Protein AF-0000000078384733 (afdb_homodimer)

Solvent-accessible surface area (backbone atoms only — not comparable to full-atom values): 16011 Å² total; per-residue (Å²): 137,80,77,71,68,70,82,69,77,68,84,59,41,9,28,46,20,33,69,46,33,23,59,69,73,82,62,66,82,80,58,76,70,69,67,45,76,41,63,42,18,41,43,63,55,76,17,80,51,74,42,62,30,50,25,84,86,57,50,36,38,37,31,50,62,50,51,59,33,29,39,37,32,30,62,89,43,49,85,46,54,48,64,29,32,68,37,77,69,58,73,92,53,66,80,32,26,64,66,41,60,40,56,49,40,88,49,30,32,42,37,32,33,28,41,96,84,35,39,33,29,29,31,36,29,36,60,36,74,90,79,32,28,29,35,50,75,48,70,79,28,70,47,88,40,58,49,113,138,80,82,78,70,73,81,71,76,72,73,55,47,7,28,45,29,32,68,55,30,19,63,68,71,82,60,67,82,79,59,74,70,73,65,46,74,46,64,40,13,40,38,62,55,74,18,80,51,72,43,61,29,51,24,84,86,56,49,36,37,38,31,50,64,50,53,58,31,28,39,36,33,30,61,88,43,49,87,47,55,49,63,30,32,69,38,77,69,58,74,95,52,66,81,32,26,63,66,41,61,42,56,47,41,88,49,30,31,40,37,31,32,26,42,94,85,34,39,33,30,30,31,36,28,36,58,37,74,91,80,32,29,29,36,51,76,47,69,77,29,70,47,88,38,58,50,114

Sequence (296 aa):
MPFAKGFASSRSFADLSLLSCTISSAVDPDSDPDSMKDLRSFTGVRTPYKNMTVSPDGGQLIFKKDNRTLYWYNVDDITRCTNITIHGIDVCHSGDTIFDIAFLTECSVVVVLQDSENNLYTFKGVIDIEKKILNVVSPVTSTRIS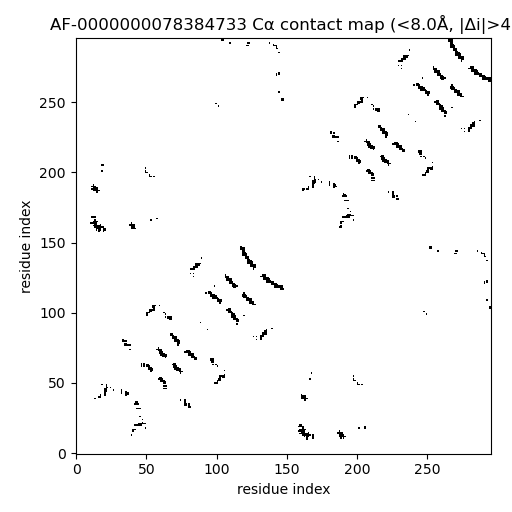SRMPFAKGFASSRSFADLSLLSCTISSAVDPDSDPDSMKDLRSFTGVRTPYKNMTVSPDGGQLIFKKDNRTLYWYNVDDITRCTNITIHGIDVCHSGDTIFDIAFLTECSVVVVLQDSENNLYTFKGVIDIEKKILNVVSPVTSTRISSR

Structure (mmCIF, N/CA/C/O backbone):
data_AF-0000000078384733-model_v1
#
loop_
_entity.id
_entity.type
_entity.pdbx_description
1 polymer 'Coatomer_WDAD domain-containing protein'
#
loop_
_atom_site.group_PDB
_atom_site.id
_atom_site.type_symbol
_atom_site.label_atom_id
_atom_site.label_alt_id
_atom_site.label_comp_id
_atom_site.label_asym_id
_atom_site.label_entity_id
_atom_site.label_seq_id
_atom_site.pdbx_PDB_ins_code
_atom_site.Cartn_x
_atom_site.Cartn_y
_atom_site.Cartn_z
_atom_site.occupancy
_atom_site.B_iso_or_equiv
_atom_site.auth_seq_id
_atom_site.auth_comp_id
_atom_site.auth_asym_id
_atom_site.auth_atom_id
_atom_site.pdbx_PDB_model_num
ATOM 1 N N . MET A 1 1 ? -27.188 16.422 -37.719 1 22.64 1 MET A N 1
ATOM 2 C CA . MET A 1 1 ? -27.078 16.453 -36.25 1 22.64 1 MET A CA 1
ATOM 3 C C . MET A 1 1 ? -25.781 15.797 -35.781 1 22.64 1 MET A C 1
ATOM 5 O O . MET A 1 1 ? -25.469 14.672 -36.188 1 22.64 1 MET A O 1
ATOM 9 N N . PRO A 1 2 ? -24.719 16.594 -35.219 1 21.53 2 PRO A N 1
ATOM 10 C CA . PRO A 1 2 ? -23.25 16.5 -35.219 1 21.53 2 PRO A CA 1
ATOM 11 C C . PRO A 1 2 ? -22.719 15.539 -34.156 1 21.53 2 PRO A C 1
ATOM 13 O O . PRO A 1 2 ? -21.531 15.578 -33.812 1 21.53 2 PRO A O 1
ATOM 16 N N . PHE A 1 3 ? -23.406 14.633 -33.781 1 23.88 3 PHE A N 1
ATOM 17 C CA . PHE A 1 3 ? -23.125 13.891 -32.562 1 23.88 3 PHE A CA 1
ATOM 18 C C . PHE A 1 3 ? -21.703 13.344 -32.594 1 23.88 3 PHE A C 1
ATOM 20 O O . PHE A 1 3 ? -21.344 12.477 -31.781 1 23.88 3 PHE A O 1
ATOM 27 N N . ALA A 1 4 ? -21 13.492 -33.656 1 21.45 4 ALA A N 1
ATOM 28 C CA . ALA A 1 4 ? -19.812 12.68 -33.844 1 21.45 4 ALA A CA 1
ATOM 29 C C . ALA A 1 4 ? -18.75 12.984 -32.812 1 21.45 4 ALA A C 1
ATOM 31 O O . ALA A 1 4 ? -17.688 13.531 -33.094 1 21.45 4 ALA A O 1
ATOM 32 N N . LYS A 1 5 ? -19.219 13.742 -31.859 1 25.52 5 LYS A N 1
ATOM 33 C CA . LYS A 1 5 ? -18.156 14.383 -31.078 1 25.52 5 LYS A CA 1
ATOM 34 C C . LYS A 1 5 ? -17.078 13.383 -30.703 1 25.52 5 LYS A C 1
ATOM 36 O O . LYS A 1 5 ? -17.375 12.25 -30.312 1 25.52 5 LYS A O 1
ATOM 41 N N . GLY A 1 6 ? -15.906 13.766 -31.062 1 23.59 6 GLY A N 1
ATOM 42 C CA . GLY A 1 6 ? -14.602 13.141 -31.234 1 23.59 6 GLY A CA 1
ATOM 43 C C . GLY A 1 6 ? -14.164 12.328 -30.031 1 23.59 6 GLY A C 1
ATOM 44 O O . GLY A 1 6 ? -14.68 12.516 -28.922 1 23.59 6 GLY A O 1
ATOM 45 N N . PHE A 1 7 ? -13.656 11.148 -30.328 1 24.08 7 PHE A N 1
ATOM 46 C CA . PHE A 1 7 ? -12.969 10.102 -29.578 1 24.08 7 PHE A CA 1
ATOM 47 C C . PHE A 1 7 ? -12.023 10.711 -28.547 1 24.08 7 PHE A C 1
ATOM 49 O O . PHE A 1 7 ? -11.117 11.469 -28.906 1 24.08 7 PHE A O 1
ATOM 56 N N . ALA A 1 8 ? -12.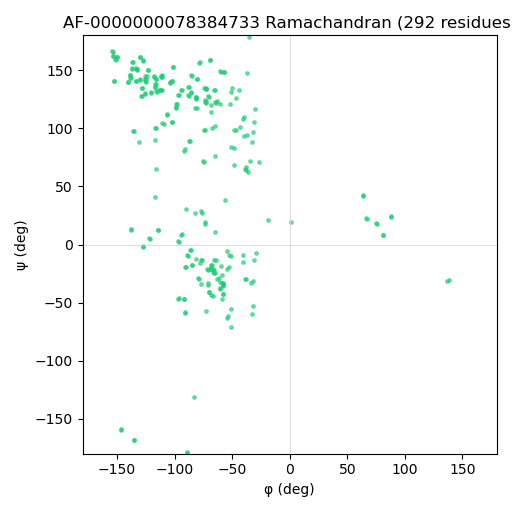5 11.344 -27.594 1 26.05 8 ALA A N 1
ATOM 57 C CA . ALA A 1 8 ? -11.82 12.023 -26.5 1 26.05 8 ALA A CA 1
ATOM 58 C C . ALA A 1 8 ? -10.508 11.328 -26.156 1 26.05 8 ALA A C 1
ATOM 60 O O . ALA A 1 8 ? -10.43 10.102 -26.156 1 26.05 8 ALA A O 1
ATOM 61 N N . SER A 1 9 ? -9.406 11.922 -26.531 1 25.19 9 SER A N 1
ATOM 62 C CA . SER A 1 9 ? -7.965 11.711 -26.422 1 25.19 9 SER A CA 1
ATOM 63 C C . SER A 1 9 ? -7.598 11.055 -25.094 1 25.19 9 SER A C 1
ATOM 65 O O . SER A 1 9 ? -7.902 11.586 -24.031 1 25.19 9 SER A O 1
ATOM 67 N N . SER A 1 10 ? -7.922 9.922 -25.047 1 25.94 10 SER A N 1
ATOM 68 C CA . SER A 1 10 ? -7.715 8.961 -23.969 1 25.94 10 SER A CA 1
ATOM 69 C C . SER A 1 10 ? -6.355 9.156 -23.312 1 25.94 10 SER A C 1
ATOM 71 O O . SER A 1 10 ? -5.316 9.047 -23.969 1 25.94 10 SER A O 1
ATOM 73 N N . ARG A 1 11 ? -6.078 10.266 -22.672 1 25.98 11 ARG A N 1
ATOM 74 C CA . ARG A 1 11 ? -4.914 10.664 -21.891 1 25.98 11 ARG A CA 1
ATOM 75 C C . ARG A 1 11 ? -4.211 9.445 -21.297 1 25.98 11 ARG A C 1
ATOM 77 O O . ARG A 1 11 ? -4.77 8.758 -20.438 1 25.98 11 ARG A O 1
ATOM 84 N N . SER A 1 12 ? -3.535 8.641 -22.156 1 25.72 12 SER A N 1
ATOM 85 C CA . SER A 1 12 ? -2.779 7.398 -22.297 1 25.72 12 SER A CA 1
ATOM 86 C C . SER A 1 12 ? -1.946 7.125 -21.047 1 25.72 12 SER A C 1
ATOM 88 O O . SER A 1 12 ? -1.708 8.023 -20.25 1 25.72 12 SER A O 1
ATOM 90 N N . PHE A 1 13 ? -1.179 5.852 -21.109 1 30.36 13 PHE A N 1
ATOM 91 C CA . PHE A 1 13 ? -0.432 4.883 -20.312 1 30.36 13 PHE A CA 1
ATOM 92 C C . PHE A 1 13 ? 0.829 5.512 -19.734 1 30.36 13 PHE A C 1
ATOM 94 O O . PHE A 1 13 ? 1.754 5.855 -20.469 1 30.36 13 PHE A O 1
ATOM 101 N N . ALA A 1 14 ? 0.879 6.262 -18.812 1 27.45 14 ALA A N 1
ATOM 102 C CA . ALA A 1 14 ? 1.999 6.996 -18.234 1 27.45 14 ALA A CA 1
ATOM 103 C C . ALA A 1 14 ? 3.178 6.066 -17.953 1 27.45 14 ALA A C 1
ATOM 105 O O . ALA A 1 14 ? 2.99 4.879 -17.672 1 27.45 14 ALA A O 1
ATOM 106 N N . ASP A 1 15 ? 4.469 6.234 -18.281 1 29.23 15 ASP A N 1
ATOM 107 C CA . ASP A 1 15 ? 5.82 5.703 -18.156 1 29.23 15 ASP A CA 1
ATOM 108 C C . ASP A 1 15 ? 6.113 5.258 -16.719 1 29.23 15 ASP A C 1
ATOM 110 O O . ASP A 1 15 ? 5.801 5.977 -15.773 1 29.23 15 ASP A O 1
ATOM 114 N N . LEU A 1 16 ? 6.07 3.939 -16.344 1 31.83 16 LEU A N 1
ATOM 115 C CA . LEU A 1 16 ? 6.637 3.305 -15.164 1 31.83 16 LEU A CA 1
ATOM 116 C C . LEU A 1 16 ? 7.883 4.051 -14.695 1 31.83 16 LEU A C 1
ATOM 118 O O . LEU A 1 16 ? 8.547 3.619 -13.75 1 31.83 16 LEU A O 1
ATOM 122 N N . SER A 1 17 ? 8.312 4.977 -15.445 1 33.34 17 SER A N 1
ATOM 123 C CA . SER A 1 17 ? 9.461 5.746 -14.977 1 33.34 17 SER A CA 1
ATOM 124 C C . SER A 1 17 ? 9.195 6.336 -13.594 1 33.34 17 SER A C 1
ATOM 126 O O . SER A 1 17 ? 10.078 6.969 -13.008 1 33.34 17 SER A O 1
ATOM 128 N N . LEU A 1 18 ? 7.984 6.406 -13.336 1 34.75 18 LEU A N 1
ATOM 129 C CA . LEU A 1 18 ? 7.703 7.016 -12.039 1 34.75 18 LEU A CA 1
ATOM 130 C C . LEU A 1 18 ? 8.172 6.113 -10.906 1 34.75 18 LEU A C 1
ATOM 132 O O . LEU A 1 18 ? 8.625 6.598 -9.867 1 34.75 18 LEU A O 1
ATOM 136 N N . LEU A 1 19 ? 7.867 4.762 -11.086 1 37.31 19 LEU A N 1
ATOM 137 C CA . LEU A 1 19 ? 8.406 3.918 -10.023 1 37.31 19 LEU A CA 1
ATOM 138 C C . LEU A 1 19 ? 9.922 4.062 -9.93 1 37.31 19 LEU A C 1
ATOM 140 O O . LEU A 1 19 ? 10.5 3.893 -8.852 1 37.31 19 LEU A O 1
ATOM 144 N N . SER A 1 20 ? 10.562 4.254 -11.07 1 33 20 SER A N 1
ATOM 145 C CA . SER A 1 20 ? 12.008 4.441 -11.055 1 33 20 SER A CA 1
ATOM 146 C C . SER A 1 20 ? 12.391 5.746 -10.367 1 33 20 SER A C 1
ATOM 148 O O . SER A 1 20 ? 13.578 6.051 -10.211 1 33 20 SER A O 1
ATOM 150 N N . CYS A 1 21 ? 11.469 6.609 -10.367 1 32.31 21 CYS A N 1
ATOM 151 C CA . CYS A 1 21 ? 11.953 7.836 -9.75 1 32.31 21 CYS A CA 1
ATOM 152 C C . CYS A 1 21 ? 12.422 7.578 -8.32 1 32.31 21 CYS A C 1
ATOM 154 O O . CYS A 1 21 ? 13.102 8.422 -7.727 1 32.31 21 CYS A O 1
ATOM 156 N N . THR A 1 22 ? 11.875 6.574 -7.711 1 33.59 22 THR A N 1
ATOM 157 C CA . THR A 1 22 ? 12.383 6.426 -6.352 1 33.59 22 THR A CA 1
ATOM 158 C C . THR A 1 22 ? 13.875 6.109 -6.355 1 33.59 22 THR A C 1
ATOM 160 O O . THR A 1 22 ? 14.547 6.266 -5.34 1 33.59 22 THR A O 1
ATOM 163 N N . ILE A 1 23 ? 14.328 5.453 -7.387 1 30.69 23 ILE A N 1
ATOM 164 C CA . ILE A 1 23 ? 15.641 4.875 -7.129 1 30.69 23 ILE A CA 1
ATOM 165 C C . ILE A 1 23 ? 16.688 5.98 -7.105 1 30.69 23 ILE A C 1
ATOM 167 O O . ILE A 1 23 ? 17.734 5.84 -6.461 1 30.69 23 ILE A O 1
ATOM 171 N N . SER A 1 24 ? 16.828 6.754 -8.164 1 31.2 24 SER A N 1
ATOM 172 C CA . SER A 1 24 ? 18.188 7.305 -8.18 1 31.2 24 SER A CA 1
ATOM 173 C C . SER A 1 24 ? 18.391 8.289 -7.035 1 31.2 24 SER A C 1
ATOM 175 O O . SER A 1 24 ? 17.516 9.102 -6.738 1 31.2 24 SER A O 1
ATOM 177 N N . SER A 1 25 ? 19.312 8.047 -6.145 1 31.33 25 SER A N 1
ATOM 178 C CA . SER A 1 25 ? 19.953 8.703 -5.004 1 31.33 25 SER A CA 1
ATOM 179 C C . SER A 1 25 ? 20.047 10.211 -5.219 1 31.33 25 SER A C 1
ATOM 181 O O . SER A 1 25 ? 20.062 10.984 -4.258 1 31.33 25 SER A O 1
ATOM 183 N N . ALA A 1 26 ? 20.75 10.578 -6.289 1 30.92 26 ALA A N 1
ATOM 184 C CA . ALA A 1 26 ? 21.5 11.82 -6.156 1 30.92 26 ALA A CA 1
ATOM 185 C C . ALA A 1 26 ? 20.578 13.031 -6.199 1 30.92 26 ALA A C 1
ATOM 187 O O . ALA A 1 26 ? 20.641 13.836 -7.137 1 30.92 26 ALA A O 1
ATOM 188 N N . VAL A 1 27 ? 19.297 12.891 -5.988 1 34.97 27 VAL A N 1
ATOM 189 C CA . VAL A 1 27 ? 18.703 14.219 -6.012 1 34.97 27 VAL A CA 1
ATOM 190 C C . VAL A 1 27 ? 19.266 15.062 -4.871 1 34.97 27 VAL A C 1
ATOM 192 O O . VAL A 1 27 ? 19.5 14.555 -3.773 1 34.97 27 VAL A O 1
ATOM 195 N N . ASP A 1 28 ? 19.812 16.125 -5.121 1 31.88 28 ASP A N 1
ATOM 196 C CA . ASP A 1 28 ? 20.312 17.109 -4.168 1 31.88 28 ASP A CA 1
ATOM 197 C C . ASP A 1 28 ? 19.297 17.391 -3.07 1 31.88 28 ASP A C 1
ATOM 199 O O . ASP A 1 28 ? 18.172 17.812 -3.354 1 31.88 28 ASP A O 1
ATOM 203 N N . PRO A 1 29 ? 19.359 16.828 -1.891 1 34.78 29 PRO A N 1
ATOM 204 C CA . PRO A 1 29 ? 18.516 17.094 -0.714 1 34.78 29 PRO A CA 1
ATOM 205 C C . PRO A 1 29 ? 18.094 18.547 -0.608 1 34.78 29 PRO A C 1
ATOM 207 O O . PRO A 1 29 ? 17.188 18.891 0.164 1 34.78 29 PRO A O 1
ATOM 210 N N . ASP A 1 30 ? 18.828 19.375 -0.991 1 34.88 30 ASP A N 1
ATOM 211 C CA . ASP A 1 30 ? 18.656 20.812 -0.721 1 34.88 30 ASP A CA 1
ATOM 212 C C . ASP A 1 30 ? 17.594 21.406 -1.63 1 34.88 30 ASP A C 1
ATOM 214 O O . ASP A 1 30 ? 17.344 22.609 -1.593 1 34.88 30 ASP A O 1
ATOM 218 N N . SER A 1 31 ? 17.203 20.75 -2.689 1 36.91 31 SER A N 1
ATOM 219 C CA . SER A 1 31 ? 16.219 21.469 -3.49 1 36.91 31 SER A CA 1
ATOM 220 C C . SER A 1 31 ? 14.82 21.344 -2.896 1 36.91 31 SER A C 1
ATOM 222 O O . SER A 1 31 ? 14.469 20.312 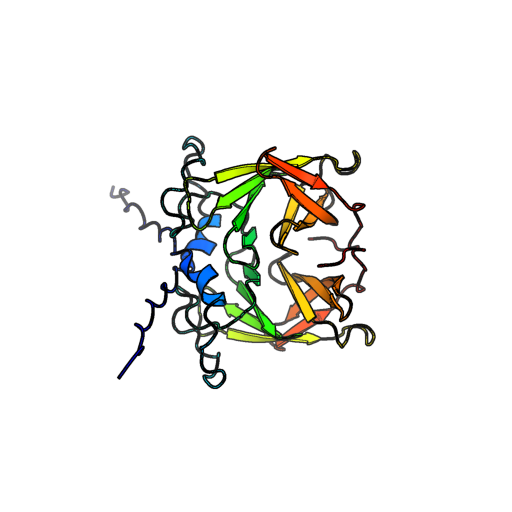-2.336 1 36.91 31 SER A O 1
ATOM 224 N N . ASP A 1 32 ? 14.125 22.406 -2.455 1 34.47 32 ASP A N 1
ATOM 225 C CA . ASP A 1 32 ? 12.781 22.516 -1.892 1 34.47 32 ASP A CA 1
ATOM 226 C C . ASP A 1 32 ? 11.82 21.562 -2.586 1 34.47 32 ASP A C 1
ATOM 228 O O . ASP A 1 32 ? 11.625 21.641 -3.801 1 34.47 32 ASP A O 1
ATOM 232 N N . PRO A 1 33 ? 11.656 20.469 -2.068 1 39.81 33 PRO A N 1
ATO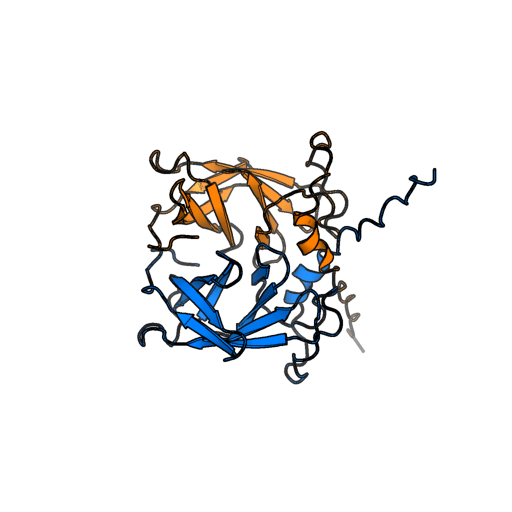M 233 C CA . PRO A 1 33 ? 10.688 19.5 -2.594 1 39.81 33 PRO A CA 1
ATOM 234 C C . PRO A 1 33 ? 9.383 20.156 -3.037 1 39.81 33 PRO A C 1
ATOM 236 O O . PRO A 1 33 ? 8.445 19.453 -3.432 1 39.81 33 PRO A O 1
ATOM 239 N N . ASP A 1 34 ? 9.078 21.406 -2.801 1 36.69 34 ASP A N 1
ATOM 240 C CA . ASP A 1 34 ? 7.797 22.094 -2.939 1 36.69 34 ASP A CA 1
ATOM 241 C C . ASP A 1 34 ? 7.219 21.891 -4.34 1 36.69 34 ASP A C 1
ATOM 243 O O . ASP A 1 34 ? 6 21.859 -4.512 1 36.69 34 ASP A O 1
ATOM 247 N N . SER A 1 35 ? 7.836 22.297 -5.344 1 34.28 35 SER A N 1
ATOM 248 C CA . SER A 1 35 ? 7.105 22.469 -6.598 1 34.28 35 SER A CA 1
ATOM 249 C C . SER A 1 35 ? 7.145 21.203 -7.441 1 34.28 35 SER A C 1
ATOM 251 O O . SER A 1 35 ? 8.227 20.719 -7.797 1 34.28 35 SER A O 1
ATOM 253 N N . MET A 1 36 ? 6.266 20.359 -7.07 1 39.31 36 MET A N 1
ATOM 254 C CA . MET A 1 36 ? 6.113 19.297 -8.062 1 39.31 36 MET A CA 1
ATOM 255 C C . MET A 1 36 ? 5.953 19.875 -9.461 1 39.31 36 MET A C 1
ATOM 257 O O . MET A 1 36 ? 4.953 20.547 -9.75 1 39.31 36 MET A O 1
ATOM 261 N N . LYS A 1 37 ? 6.977 20.156 -10.008 1 39.66 37 LYS A N 1
ATOM 262 C CA . LYS A 1 37 ? 6.797 20.812 -11.305 1 39.66 37 LYS A CA 1
ATOM 263 C C . LYS A 1 37 ? 5.855 20.016 -12.195 1 39.66 37 LYS A C 1
ATOM 265 O O . LYS A 1 37 ? 5.008 20.578 -12.891 1 39.66 37 LYS A O 1
ATOM 270 N N . ASP A 1 38 ? 6.23 18.688 -12.406 1 36 38 ASP A N 1
ATOM 271 C CA . ASP A 1 38 ? 5.371 17.969 -13.336 1 36 38 ASP A CA 1
ATOM 272 C C . ASP A 1 38 ? 4.938 16.625 -12.758 1 36 38 ASP A C 1
ATOM 274 O O . ASP A 1 38 ? 5.773 15.766 -12.469 1 36 38 ASP A O 1
ATOM 278 N N . LEU A 1 39 ? 3.744 16.734 -11.984 1 41.16 39 LEU A N 1
ATOM 279 C CA . LEU A 1 39 ? 3.131 15.531 -11.43 1 41.16 39 LEU A CA 1
ATOM 280 C C . LEU A 1 39 ? 3.221 14.367 -12.414 1 41.16 39 LEU A C 1
ATOM 282 O O . LEU A 1 39 ? 3.186 13.203 -12.016 1 41.16 39 LEU A O 1
ATOM 286 N N . ARG A 1 40 ? 3.229 14.719 -13.68 1 38.34 40 ARG A N 1
ATOM 287 C CA . ARG A 1 40 ? 3.221 13.68 -14.711 1 38.34 40 ARG A CA 1
ATOM 288 C C . ARG A 1 40 ? 4.457 12.797 -14.602 1 38.34 40 ARG A C 1
ATOM 290 O O . ARG A 1 40 ? 4.477 11.68 -15.133 1 38.34 40 ARG A O 1
ATOM 297 N N . SER A 1 41 ? 5.371 13.539 -14.102 1 37.69 41 SER A N 1
ATOM 298 C CA . SER A 1 41 ? 6.641 12.828 -14.016 1 37.69 41 SER A CA 1
ATOM 299 C C . SER A 1 41 ? 7.094 12.68 -12.562 1 37.69 41 SER A C 1
ATOM 301 O O . SER A 1 41 ? 8.094 12.016 -12.281 1 37.69 41 SER A O 1
ATOM 303 N N . PHE A 1 42 ? 6.105 12.383 -11.695 1 40.69 42 PHE A N 1
ATOM 304 C CA . PHE A 1 42 ? 6.621 12.344 -10.336 1 40.69 42 PHE A CA 1
ATOM 305 C C . PHE A 1 42 ? 8.109 12.672 -10.305 1 40.69 42 PHE A C 1
ATOM 307 O O . PHE A 1 42 ? 8.852 12.133 -9.484 1 40.69 42 PHE A O 1
ATOM 314 N N . THR A 1 43 ? 8.461 13.273 -11.375 1 37.72 43 THR A N 1
ATOM 315 C CA . THR A 1 43 ? 9.805 13.844 -11.445 1 37.72 43 THR A CA 1
ATOM 316 C C . THR A 1 43 ? 9.961 14.969 -10.43 1 37.72 43 THR A C 1
ATOM 318 O O . THR A 1 43 ? 9.062 15.797 -10.266 1 37.72 43 THR A O 1
ATOM 321 N N . GLY A 1 44 ? 10.594 14.555 -9.43 1 38.56 44 GLY A N 1
ATOM 322 C CA . GLY A 1 44 ? 10.969 15.547 -8.438 1 38.56 44 GLY A CA 1
ATOM 323 C C . GLY A 1 44 ? 10.734 15.078 -7.012 1 38.56 44 GLY A C 1
ATOM 324 O O . GLY A 1 44 ? 11.172 15.727 -6.059 1 38.56 44 GLY A O 1
ATOM 325 N N . VAL A 1 45 ? 9.672 14.234 -7.012 1 40.53 45 VAL A N 1
ATOM 326 C CA . VAL A 1 45 ? 9.531 13.727 -5.652 1 40.53 45 VAL A CA 1
ATOM 327 C C . VAL A 1 45 ? 10.625 12.695 -5.367 1 40.53 45 VAL A C 1
ATOM 329 O O . VAL A 1 45 ? 10.789 11.734 -6.117 1 40.53 45 VAL A O 1
ATOM 332 N N . ARG A 1 46 ? 11.594 13.133 -4.75 1 38.47 46 ARG A N 1
ATOM 333 C CA . ARG A 1 46 ? 12.664 12.25 -4.297 1 38.47 46 ARG A CA 1
ATOM 334 C C . ARG A 1 46 ? 12.219 11.422 -3.094 1 38.47 46 ARG A C 1
ATOM 336 O O . ARG A 1 46 ? 12.094 11.945 -1.987 1 38.47 46 ARG A O 1
ATOM 343 N N . THR A 1 47 ? 11.344 10.469 -3.271 1 42.84 47 THR A N 1
ATOM 344 C CA . THR A 1 47 ? 11.172 9.594 -2.121 1 42.84 47 THR A CA 1
ATOM 345 C C . THR A 1 47 ? 11.82 8.234 -2.375 1 42.84 47 THR A C 1
ATOM 347 O O . THR A 1 47 ? 11.711 7.688 -3.473 1 42.84 47 THR A O 1
ATOM 350 N N . PRO A 1 48 ? 12.883 8.039 -1.571 1 42.34 48 PRO A N 1
ATOM 351 C CA . PRO A 1 48 ? 13.406 6.672 -1.681 1 42.34 48 PRO A CA 1
ATOM 352 C C . PRO A 1 48 ? 12.328 5.609 -1.481 1 42.34 48 PRO A C 1
ATOM 354 O O . PRO A 1 48 ? 12.578 4.422 -1.697 1 42.34 48 PRO A O 1
ATOM 357 N N . TYR A 1 49 ? 11.195 6.242 -1.057 1 50.72 49 TYR A N 1
ATOM 358 C CA . TYR A 1 49 ? 10.227 5.223 -0.674 1 50.72 49 TYR A CA 1
ATOM 359 C C . TYR A 1 49 ? 9.227 4.977 -1.794 1 50.72 49 TYR A C 1
ATOM 361 O O . TYR A 1 49 ? 8.828 5.91 -2.498 1 50.72 49 TYR A O 1
ATOM 369 N N . LYS A 1 50 ? 9.188 3.865 -2.271 1 52.81 50 LYS A N 1
ATOM 370 C CA . LYS A 1 50 ? 8.367 3.406 -3.393 1 52.81 50 LYS A CA 1
ATOM 371 C C . LYS A 1 50 ? 6.922 3.191 -2.967 1 52.81 50 LYS A C 1
ATOM 373 O O . LYS A 1 50 ? 6.211 2.369 -3.551 1 52.81 50 LYS A O 1
ATOM 378 N N . ASN A 1 51 ? 6.555 4.074 -1.853 1 61.66 51 ASN A N 1
ATOM 379 C CA . ASN A 1 51 ? 5.176 3.889 -1.411 1 61.66 51 ASN A CA 1
ATOM 380 C C . ASN A 1 51 ? 4.309 5.098 -1.756 1 61.66 51 ASN A C 1
ATOM 382 O O . ASN A 1 51 ? 4.562 6.203 -1.279 1 61.66 51 ASN A O 1
ATOM 386 N N . MET A 1 52 ? 3.492 4.992 -2.744 1 70.5 52 MET A N 1
ATOM 387 C CA . MET A 1 52 ? 2.541 6.039 -3.105 1 70.5 52 MET A CA 1
ATOM 388 C C . MET A 1 52 ? 1.12 5.484 -3.16 1 70.5 52 MET A C 1
ATOM 390 O O . MET A 1 52 ? 0.92 4.305 -3.441 1 70.5 52 MET A O 1
ATOM 394 N N . THR A 1 53 ? 0.203 6.359 -2.75 1 77.69 53 THR A N 1
ATOM 395 C CA . THR A 1 53 ? -1.194 5.945 -2.816 1 77.69 53 THR A CA 1
ATOM 396 C C . THR A 1 53 ? -2.072 7.086 -3.326 1 77.69 53 THR A C 1
ATOM 398 O O . THR A 1 53 ? -1.794 8.258 -3.061 1 77.69 53 THR A O 1
ATOM 401 N N . VAL A 1 54 ? -3.049 6.723 -4.094 1 76.25 54 VAL A N 1
ATOM 402 C CA . VAL A 1 54 ? -4.004 7.668 -4.66 1 76.25 54 VAL A CA 1
ATOM 403 C C . VAL A 1 54 ? -5.379 7.457 -4.023 1 76.25 54 VAL A C 1
ATOM 405 O O . VAL A 1 54 ? -5.793 6.32 -3.793 1 76.25 54 VAL A O 1
ATOM 408 N N . SER A 1 55 ? -5.973 8.555 -3.879 1 82.19 55 SER A N 1
ATOM 409 C CA . SER A 1 55 ? -7.309 8.453 -3.305 1 82.19 55 SER A CA 1
ATOM 410 C C . SER A 1 55 ? -8.281 7.797 -4.281 1 82.19 55 SER A C 1
ATOM 412 O O . SER A 1 55 ? -8.047 7.793 -5.492 1 82.19 55 SER A O 1
ATOM 414 N N . PRO A 1 56 ? -9.398 7.258 -3.723 1 77.44 56 PRO A N 1
ATOM 415 C CA . PRO A 1 56 ? -10.344 6.535 -4.574 1 77.44 56 PRO A CA 1
ATOM 416 C C . PRO A 1 56 ? -10.891 7.395 -5.711 1 77.44 56 PRO A C 1
ATOM 418 O O . PRO A 1 56 ? -11.102 6.895 -6.816 1 77.44 56 PRO A O 1
ATOM 421 N N . ASP A 1 57 ? -11.055 8.633 -5.523 1 73.88 57 ASP A N 1
ATOM 422 C CA . ASP A 1 57 ? -11.609 9.516 -6.547 1 73.88 57 ASP A CA 1
ATOM 423 C C . ASP A 1 57 ? -10.508 10.023 -7.48 1 73.88 57 ASP A C 1
ATOM 425 O O . ASP A 1 57 ? -10.789 10.781 -8.414 1 73.88 57 ASP A O 1
ATOM 429 N N . GLY A 1 58 ? -9.258 9.664 -7.141 1 71.69 58 GLY A N 1
ATOM 430 C CA . GLY A 1 58 ? -8.125 10.039 -7.977 1 71.69 58 GLY A CA 1
ATOM 431 C C . GLY A 1 58 ? -7.664 11.469 -7.746 1 71.69 58 GLY A C 1
ATOM 432 O O . GLY A 1 58 ? -6.793 11.969 -8.461 1 71.69 58 GLY A O 1
ATOM 433 N N . GLY A 1 59 ? -8.172 12.117 -6.773 1 73.69 59 GLY A N 1
ATOM 434 C CA . GLY A 1 59 ? -7.93 13.539 -6.602 1 73.69 59 GLY A CA 1
ATOM 435 C C . GLY A 1 59 ? -6.719 13.836 -5.734 1 73.69 59 GLY A C 1
ATOM 436 O O . GLY A 1 59 ? -6.219 14.961 -5.723 1 73.69 59 GLY A O 1
ATOM 437 N N . GLN A 1 60 ? -6.309 12.836 -4.957 1 82.94 60 GLN A N 1
ATOM 438 C CA . GLN A 1 60 ? -5.203 13.031 -4.027 1 82.94 60 GLN A CA 1
ATOM 439 C C . GLN A 1 60 ? -4.102 12 -4.246 1 82.94 60 GLN A C 1
ATOM 441 O O . GLN A 1 60 ? -4.391 10.828 -4.496 1 82.94 60 GLN A O 1
ATOM 446 N N . LEU A 1 61 ? -2.936 12.469 -4.098 1 76.62 61 LEU A N 1
ATOM 447 C CA . LEU A 1 61 ? -1.738 11.641 -4.125 1 76.62 61 LEU A CA 1
ATOM 448 C C . LEU A 1 61 ? -0.905 11.844 -2.863 1 76.62 61 LEU A C 1
ATOM 450 O O . LEU A 1 61 ? -0.656 12.977 -2.457 1 76.62 61 LEU A O 1
ATOM 454 N N . ILE A 1 62 ? -0.546 10.695 -2.246 1 84.25 62 ILE A N 1
ATOM 455 C CA . ILE A 1 62 ? 0.27 10.781 -1.04 1 84.25 62 ILE A CA 1
ATOM 456 C C . ILE A 1 62 ? 1.469 9.844 -1.165 1 84.25 62 ILE A C 1
ATOM 458 O O . ILE A 1 62 ? 1.348 8.734 -1.697 1 84.25 62 ILE A O 1
ATOM 462 N N . PHE A 1 63 ? 2.586 10.312 -0.664 1 76.69 63 PHE A N 1
ATOM 463 C CA . PHE A 1 63 ? 3.732 9.422 -0.534 1 76.69 63 PHE A CA 1
ATOM 464 C C . PHE A 1 63 ? 4.602 9.828 0.65 1 76.69 63 PHE A C 1
ATOM 466 O O . PHE A 1 63 ? 4.465 10.93 1.179 1 76.69 63 PHE A O 1
ATOM 473 N N . LYS A 1 64 ? 5.332 8.875 0.983 1 79.88 64 LYS A N 1
ATOM 474 C CA . LYS A 1 64 ? 6.145 9.047 2.186 1 79.88 64 LYS A CA 1
ATOM 475 C C . LYS A 1 64 ? 7.262 10.062 1.953 1 79.88 64 LYS A C 1
ATOM 477 O O . LYS A 1 64 ? 7.953 10.016 0.936 1 79.88 64 LYS A O 1
ATOM 482 N N . LYS A 1 65 ? 7.43 11.055 2.729 1 78.5 65 LYS A N 1
ATOM 483 C CA . LYS A 1 65 ? 8.539 12.008 2.719 1 78.5 65 LYS A CA 1
ATOM 484 C C . LYS A 1 65 ? 9.672 11.547 3.633 1 78.5 65 LYS A C 1
ATOM 486 O O . LYS A 1 65 ? 10.805 11.383 3.188 1 78.5 65 LYS A O 1
ATOM 491 N N . ASP A 1 66 ? 9.32 11.367 4.91 1 83.94 66 ASP A N 1
ATOM 492 C CA . ASP A 1 66 ? 10.266 10.859 5.902 1 83.94 66 ASP A CA 1
ATOM 493 C C . ASP A 1 66 ? 9.555 9.992 6.941 1 83.94 66 ASP A C 1
ATOM 495 O O . ASP A 1 66 ? 8.492 9.445 6.672 1 83.94 66 ASP A O 1
ATOM 499 N N . ASN A 1 67 ? 10.148 9.805 8.133 1 88.44 67 ASN A N 1
ATOM 500 C CA . ASN A 1 67 ? 9.648 8.828 9.102 1 88.44 67 ASN A CA 1
ATOM 501 C C . ASN A 1 67 ? 8.203 9.117 9.484 1 88.44 67 ASN A C 1
ATOM 503 O O . ASN A 1 67 ? 7.41 8.195 9.672 1 88.44 67 ASN A O 1
ATOM 507 N N . ARG A 1 68 ? 7.77 10.414 9.539 1 93.19 68 ARG A N 1
ATOM 508 C CA . ARG A 1 68 ? 6.445 10.727 10.07 1 93.19 68 ARG A CA 1
ATOM 509 C C . ARG A 1 68 ? 5.754 11.789 9.219 1 93.19 68 ARG A C 1
ATOM 511 O O . ARG A 1 68 ? 4.777 12.398 9.664 1 93.19 68 ARG A O 1
ATOM 518 N N . THR A 1 69 ? 6.34 12.016 8.047 1 90.62 69 THR A N 1
ATOM 519 C CA . THR A 1 69 ? 5.801 13.062 7.188 1 90.62 69 THR A CA 1
ATOM 520 C C . THR A 1 69 ? 5.477 12.508 5.801 1 90.62 69 THR A C 1
ATOM 522 O O . THR A 1 69 ? 6.215 11.68 5.27 1 90.62 69 THR A O 1
ATOM 525 N N . LEU A 1 70 ? 4.383 13 5.348 1 88.44 70 LEU A N 1
ATOM 526 C CA . LEU A 1 70 ? 3.906 12.633 4.02 1 88.44 70 LEU A CA 1
ATOM 527 C C . LEU A 1 70 ? 3.84 13.852 3.105 1 88.44 70 LEU A C 1
ATOM 529 O O . LEU A 1 70 ? 3.531 14.961 3.561 1 88.44 70 LEU A O 1
ATOM 533 N N . TYR A 1 71 ? 4.145 13.547 1.873 1 82.75 71 TYR A N 1
ATOM 534 C CA . TYR A 1 71 ? 3.797 14.523 0.848 1 82.75 71 TYR A CA 1
ATOM 535 C C . TYR A 1 71 ? 2.361 14.328 0.375 1 82.75 71 TYR A C 1
ATOM 537 O O . TYR A 1 71 ? 1.938 13.203 0.098 1 82.75 71 TYR A O 1
ATOM 545 N N . TRP A 1 72 ? 1.699 15.383 0.354 1 85.19 72 TRP A N 1
ATOM 546 C CA . TRP A 1 72 ? 0.345 15.391 -0.189 1 85.19 72 TRP A CA 1
ATOM 547 C C . TRP A 1 72 ? 0.253 16.297 -1.407 1 85.19 72 TRP A C 1
ATOM 549 O O . TRP A 1 72 ? 0.777 17.422 -1.395 1 85.19 72 TRP A O 1
ATOM 559 N N . TYR A 1 73 ? -0.419 15.797 -2.434 1 78.06 73 TYR A N 1
ATOM 560 C CA . TYR A 1 73 ? -0.635 16.562 -3.65 1 78.06 73 TYR A CA 1
ATOM 561 C C . TYR A 1 73 ? -2.084 16.469 -4.113 1 78.06 73 TYR A C 1
ATOM 563 O O . TYR A 1 73 ? -2.686 15.391 -4.055 1 78.06 73 TYR A O 1
ATOM 571 N N . ASN A 1 74 ? -2.525 17.609 -4.566 1 77.44 74 ASN A N 1
ATOM 572 C CA . ASN A 1 74 ? -3.738 17.578 -5.379 1 77.44 74 ASN A CA 1
ATOM 573 C C . ASN A 1 74 ? -3.438 17.203 -6.824 1 77.44 74 ASN A C 1
ATOM 575 O O . ASN A 1 74 ? -2.596 17.828 -7.473 1 77.44 74 ASN A O 1
ATOM 579 N N . VAL A 1 75 ? -4.121 16.203 -7.258 1 70.19 75 VAL A N 1
ATOM 580 C CA . VAL A 1 75 ? -3.797 15.664 -8.578 1 70.19 75 VAL A CA 1
ATOM 581 C C . VAL A 1 75 ? -4.234 16.656 -9.656 1 70.19 75 VAL A C 1
ATOM 583 O O . VAL A 1 75 ? -3.582 16.766 -10.695 1 70.19 75 VAL A O 1
ATOM 586 N N . ASP A 1 76 ? -5.328 17.359 -9.43 1 69.06 76 ASP A N 1
ATOM 587 C CA . ASP A 1 76 ? -5.867 18.297 -10.414 1 69.06 76 ASP A CA 1
ATOM 588 C C . ASP A 1 76 ? -5.09 19.609 -10.414 1 69.06 76 ASP A C 1
ATOM 590 O O . ASP A 1 76 ? -5.027 20.297 -11.438 1 69.06 76 ASP A O 1
ATOM 594 N N . ASP A 1 77 ? -4.578 19.969 -9.375 1 72.69 77 ASP A N 1
ATOM 595 C CA . ASP A 1 77 ? -3.807 21.188 -9.211 1 72.69 77 ASP A CA 1
ATOM 596 C C . ASP A 1 77 ? -2.525 20.938 -8.422 1 72.69 77 ASP A C 1
ATOM 598 O O . ASP A 1 77 ? -2.523 21 -7.191 1 72.69 77 ASP A O 1
ATOM 602 N N . ILE A 1 78 ? -1.443 20.766 -9.062 1 61.53 78 ILE A N 1
ATOM 603 C CA . ILE A 1 78 ? -0.201 20.297 -8.453 1 61.53 78 ILE A CA 1
ATOM 604 C C . ILE A 1 78 ? 0.388 21.406 -7.574 1 61.53 78 ILE A C 1
ATOM 606 O O . ILE A 1 78 ? 1.262 21.141 -6.746 1 61.53 78 ILE A O 1
ATOM 610 N N . THR A 1 79 ? -0.022 22.594 -7.859 1 71.25 79 THR A N 1
ATOM 611 C CA . THR A 1 79 ? 0.448 23.672 -7.004 1 71.25 79 THR A CA 1
ATOM 612 C C . THR A 1 79 ? -0.147 23.562 -5.605 1 71.25 79 THR A C 1
ATOM 614 O O . THR A 1 79 ? 0.356 24.172 -4.656 1 71.25 79 THR A O 1
ATOM 617 N N . ARG A 1 80 ? -1.156 22.812 -5.617 1 80.19 80 ARG A N 1
ATOM 618 C CA . ARG A 1 80 ? -1.733 22.516 -4.309 1 80.19 80 ARG A CA 1
ATOM 619 C C . ARG A 1 80 ? -1.067 21.297 -3.684 1 80.19 80 ARG A C 1
ATOM 621 O O . ARG A 1 80 ? -1.449 20.156 -3.971 1 80.19 80 ARG A O 1
ATOM 628 N N . CYS A 1 81 ? -0.032 21.516 -2.979 1 80.88 81 CYS A N 1
ATOM 629 C CA . CYS A 1 81 ? 0.751 20.484 -2.312 1 80.88 81 CYS A CA 1
ATOM 630 C C . CYS A 1 81 ? 1.163 20.922 -0.914 1 80.88 81 CYS A C 1
ATOM 632 O O . CYS A 1 81 ? 1.263 22.125 -0.641 1 80.88 81 CYS A O 1
ATOM 634 N N . THR A 1 82 ? 1.22 19.969 -0.013 1 87.44 82 THR A N 1
ATOM 635 C CA . THR A 1 82 ? 1.643 20.266 1.349 1 87.44 82 THR A CA 1
ATOM 636 C C . THR A 1 82 ? 2.248 19.031 2.018 1 87.44 82 THR A C 1
ATOM 638 O O . THR A 1 82 ? 2.139 17.922 1.498 1 87.44 82 THR A O 1
ATOM 641 N N . ASN A 1 83 ? 2.984 19.312 3.107 1 89.69 83 ASN A N 1
ATOM 642 C CA . ASN A 1 83 ? 3.432 18.234 3.992 1 89.69 83 ASN A CA 1
ATOM 643 C C . ASN A 1 83 ? 2.395 17.922 5.07 1 89.69 83 ASN A C 1
ATOM 645 O O . ASN A 1 83 ? 1.798 18.844 5.641 1 89.69 83 ASN A O 1
ATOM 649 N N . ILE A 1 84 ? 2.197 16.656 5.25 1 95.88 84 ILE A N 1
ATOM 650 C CA . ILE A 1 84 ? 1.286 16.203 6.289 1 95.88 84 ILE A CA 1
ATOM 651 C C . ILE A 1 84 ? 2.064 15.406 7.34 1 95.88 84 ILE A C 1
ATOM 653 O O . ILE A 1 84 ? 2.863 14.531 7.004 1 95.88 84 ILE A O 1
ATOM 657 N N . THR A 1 85 ? 1.812 15.75 8.602 1 97.12 85 THR A N 1
ATOM 658 C CA . THR A 1 85 ? 2.527 15.078 9.68 1 97.12 85 THR A CA 1
ATOM 659 C C . THR A 1 85 ? 1.562 14.289 10.562 1 97.12 85 THR A C 1
ATOM 661 O O . THR A 1 85 ? 0.449 14.75 10.836 1 97.12 85 THR A O 1
ATOM 664 N N . ILE A 1 86 ? 2.002 13.164 11 1 97.44 86 ILE A N 1
ATOM 665 C CA . ILE A 1 86 ? 1.181 12.367 11.898 1 97.44 86 ILE A CA 1
ATOM 666 C C . ILE A 1 86 ? 0.998 13.102 13.227 1 97.44 86 ILE A C 1
ATOM 668 O O . ILE A 1 86 ? 1.96 13.633 13.789 1 97.44 86 ILE A O 1
ATOM 672 N N . HIS A 1 87 ? -0.202 13.133 13.664 1 97.5 87 HIS A N 1
ATOM 673 C CA . HIS A 1 87 ? -0.555 13.797 14.914 1 97.5 87 HIS A CA 1
ATOM 674 C C . HIS A 1 87 ? -1.353 12.859 15.82 1 97.5 87 HIS A C 1
ATOM 676 O O . HIS A 1 87 ? -2.283 12.195 15.367 1 97.5 87 HIS A O 1
ATOM 682 N N . GLY A 1 88 ? -1.003 12.812 17.078 1 96.5 88 GLY A N 1
ATOM 683 C CA . GLY A 1 88 ? -1.784 12.078 18.062 1 96.5 88 GLY A CA 1
ATOM 684 C C . GLY A 1 88 ? -1.38 10.617 18.188 1 96.5 88 GLY A C 1
ATOM 685 O O . GLY A 1 88 ? -2.199 9.773 18.531 1 96.5 88 GLY A O 1
ATOM 686 N N . ILE A 1 89 ? -0.232 10.242 17.859 1 95.75 89 ILE A N 1
ATOM 687 C CA . ILE A 1 89 ? 0.215 8.852 17.969 1 95.75 89 ILE A CA 1
ATOM 688 C C . ILE A 1 89 ? 0.73 8.594 19.375 1 95.75 89 ILE A C 1
ATOM 690 O O . ILE A 1 89 ? 1.295 9.484 20.016 1 95.75 89 ILE A O 1
ATOM 694 N N . ASP A 1 90 ? 0.492 7.359 19.844 1 95.12 90 ASP A N 1
ATOM 695 C CA . ASP A 1 90 ? 0.975 6.969 21.172 1 95.12 90 ASP A CA 1
ATOM 696 C C . ASP A 1 90 ? 2.488 7.152 21.281 1 95.12 90 ASP A C 1
ATOM 698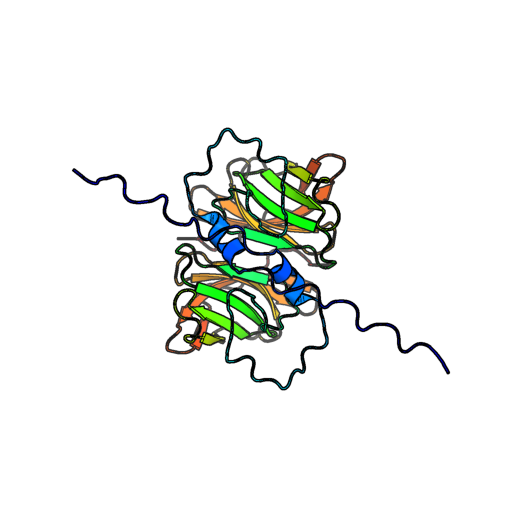 O O . ASP A 1 90 ? 3.219 6.883 20.312 1 95.12 90 ASP A O 1
ATOM 702 N N . VAL A 1 91 ? 2.949 7.461 22.438 1 94.88 91 VAL A N 1
ATOM 703 C CA . VAL A 1 91 ? 4.352 7.762 22.703 1 94.88 91 VAL A CA 1
ATOM 704 C C . VAL A 1 91 ? 5.215 6.551 22.359 1 94.88 91 VAL A C 1
ATOM 706 O O . VAL A 1 91 ? 6.336 6.703 21.859 1 94.88 91 VAL A O 1
ATOM 709 N N . CYS A 1 92 ? 4.738 5.383 22.625 1 96 92 CYS A N 1
ATOM 710 C CA . CYS A 1 92 ? 5.516 4.172 22.375 1 96 92 CYS A CA 1
ATOM 711 C C . CYS A 1 92 ? 5.766 3.971 20.891 1 96 92 CYS A C 1
ATOM 713 O O . CYS A 1 92 ? 6.625 3.178 20.5 1 96 92 CYS A O 1
ATOM 715 N N . HIS A 1 93 ? 5.051 4.719 20.125 1 96.94 93 HIS A N 1
ATOM 716 C CA . HIS A 1 93 ? 5.219 4.586 18.688 1 96.94 93 HIS A CA 1
ATOM 717 C C . HIS A 1 93 ? 5.801 5.855 18.078 1 96.94 93 HIS A C 1
ATOM 719 O O . HIS A 1 93 ? 5.762 6.043 16.859 1 96.94 93 HIS A O 1
ATOM 725 N N . SER A 1 94 ? 6.277 6.73 18.875 1 93 94 SER A N 1
ATOM 726 C CA . SER A 1 94 ? 6.801 8.016 18.422 1 93 94 SER A CA 1
ATOM 727 C C . SER A 1 94 ? 8.047 7.832 17.562 1 93 94 SER A C 1
ATOM 729 O O . SER A 1 94 ? 8.352 8.672 16.719 1 93 94 SER A O 1
ATOM 731 N N . GLY A 1 95 ? 8.766 6.754 17.719 1 95.12 95 GLY A N 1
ATOM 732 C CA . GLY A 1 95 ? 9.984 6.508 16.953 1 95.12 95 GLY A CA 1
ATOM 733 C C . GLY A 1 95 ? 9.766 5.629 15.742 1 95.12 95 GLY A C 1
ATOM 734 O O . GLY A 1 95 ? 10.695 5.348 14.992 1 95.12 95 GLY A O 1
ATOM 735 N N . ASP A 1 96 ? 8.562 5.289 15.547 1 96.5 96 ASP A N 1
ATOM 736 C CA . ASP A 1 96 ? 8.266 4.402 14.422 1 96.5 96 ASP A CA 1
ATOM 737 C C . ASP A 1 96 ? 8.25 5.176 13.102 1 96.5 96 ASP A C 1
ATOM 739 O O . ASP A 1 96 ? 8.195 6.406 13.102 1 96.5 96 ASP A O 1
ATOM 743 N N . THR A 1 97 ? 8.484 4.496 12.016 1 94.44 97 THR A N 1
ATOM 744 C CA . THR A 1 97 ? 8.492 5.086 10.688 1 94.44 97 THR A CA 1
ATOM 745 C C . THR A 1 97 ? 7.305 4.59 9.867 1 94.44 97 THR A C 1
ATOM 747 O O . THR A 1 97 ? 6.898 3.434 9.992 1 94.44 97 THR A O 1
ATOM 750 N N . ILE A 1 98 ? 6.793 5.492 9.016 1 93.62 98 ILE A N 1
ATOM 751 C CA . ILE A 1 98 ? 5.766 5.078 8.07 1 93.62 98 ILE A CA 1
ATOM 752 C C . ILE A 1 98 ? 6.352 4.062 7.086 1 93.62 98 ILE A C 1
ATOM 754 O O . ILE A 1 98 ? 7.359 4.336 6.43 1 93.62 98 ILE A O 1
ATOM 758 N N . PHE A 1 99 ? 5.762 2.928 7.035 1 90.81 99 PHE A N 1
ATOM 759 C CA . PHE A 1 99 ? 6.207 1.862 6.145 1 90.81 99 PHE A CA 1
ATOM 760 C C . PHE A 1 99 ? 5.395 1.858 4.855 1 90.81 99 PHE A C 1
ATOM 762 O O . PHE A 1 99 ? 5.949 1.71 3.766 1 90.81 99 PHE A O 1
ATOM 769 N N . ASP A 1 100 ? 4.105 1.954 4.977 1 88.31 100 ASP A N 1
ATOM 770 C CA . ASP A 1 100 ? 3.17 1.988 3.855 1 88.31 100 ASP A CA 1
ATOM 771 C C . ASP A 1 100 ? 1.889 2.73 4.23 1 88.31 100 ASP A C 1
ATOM 773 O O . ASP A 1 100 ? 1.616 2.947 5.414 1 88.31 100 ASP A O 1
ATOM 777 N N . ILE A 1 101 ? 1.094 3.072 3.166 1 90.94 101 ILE A N 1
ATOM 778 C CA . ILE A 1 101 ? -0.135 3.83 3.379 1 90.94 101 ILE A CA 1
ATOM 779 C C . ILE A 1 101 ? -1.132 3.521 2.266 1 90.94 101 ILE A C 1
ATOM 781 O O . ILE A 1 101 ? -0.748 3.383 1.102 1 90.94 101 ILE A O 1
ATOM 785 N N . ALA A 1 102 ? -2.373 3.41 2.656 1 8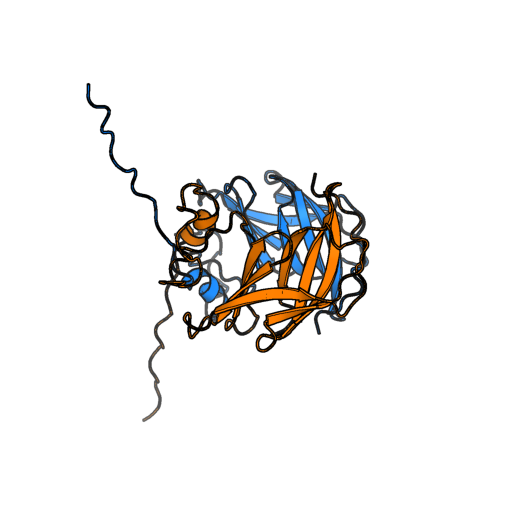7.81 102 ALA A N 1
ATOM 786 C CA . ALA A 1 102 ? -3.443 3.209 1.684 1 87.81 102 ALA A CA 1
ATOM 787 C C . ALA A 1 102 ? -4.688 4.008 2.062 1 87.81 102 ALA A C 1
ATOM 789 O O . ALA A 1 102 ? -5.055 4.07 3.238 1 87.81 102 ALA A O 1
ATOM 790 N N . PHE A 1 103 ? -5.34 4.613 1.003 1 87.62 103 PHE A N 1
ATOM 791 C CA . PHE A 1 103 ? -6.586 5.324 1.26 1 87.62 103 PHE A CA 1
ATOM 792 C C . PHE A 1 103 ? -7.719 4.344 1.549 1 87.62 103 PHE A C 1
ATOM 794 O O . PHE A 1 103 ? -7.855 3.326 0.864 1 87.62 103 PHE A O 1
ATOM 801 N N . LEU A 1 104 ? -8.445 4.664 2.588 1 93.38 104 LEU A N 1
ATOM 802 C CA . LEU A 1 104 ? -9.703 3.973 2.879 1 93.38 104 LEU A CA 1
ATOM 803 C C . LEU A 1 104 ? -10.883 4.695 2.238 1 93.38 104 LEU A C 1
ATOM 805 O O . LEU A 1 104 ? -11.742 4.066 1.623 1 93.38 104 LEU A O 1
ATOM 809 N N . THR A 1 105 ? -10.922 5.957 2.391 1 93.44 105 THR A N 1
ATOM 810 C CA . THR A 1 105 ? -11.844 6.91 1.778 1 93.44 105 THR A CA 1
ATOM 811 C C . THR A 1 105 ? -11.094 8.133 1.266 1 93.44 105 THR A C 1
ATOM 813 O O . THR A 1 105 ? -9.867 8.125 1.19 1 93.44 105 THR A O 1
ATOM 816 N N . GLU A 1 106 ? -11.828 9.148 0.911 1 89.12 106 GLU A N 1
ATOM 817 C CA . GLU A 1 106 ? -11.195 10.367 0.415 1 89.12 106 GLU A CA 1
ATOM 818 C C . GLU A 1 106 ? -10.438 11.086 1.526 1 89.12 106 GLU A C 1
ATOM 820 O O . GLU A 1 106 ? -9.531 11.875 1.255 1 89.12 106 GLU A O 1
ATOM 825 N N . CYS A 1 107 ? -10.797 10.797 2.77 1 94.75 107 CYS A N 1
ATOM 826 C CA . CYS A 1 107 ? -10.156 11.57 3.826 1 94.75 107 CYS A CA 1
ATOM 827 C C . CYS A 1 107 ? -9.531 10.656 4.875 1 94.75 107 CYS A C 1
ATOM 829 O O . CYS A 1 107 ? -9 11.133 5.879 1 94.75 107 CYS A O 1
ATOM 831 N N . SER A 1 108 ? -9.664 9.398 4.707 1 96.81 108 SER A N 1
ATOM 832 C CA . SER A 1 108 ? -9.102 8.484 5.695 1 96.81 108 SER A CA 1
ATOM 833 C C . SER A 1 108 ? -8.133 7.5 5.043 1 96.81 108 SER A C 1
ATOM 835 O O . SER A 1 108 ? -8.281 7.172 3.865 1 96.81 108 SER A O 1
ATOM 837 N N . VAL A 1 109 ? -7.168 7.102 5.84 1 94.62 109 VAL A N 1
ATOM 838 C CA . VAL A 1 109 ? -6.125 6.199 5.367 1 94.62 109 VAL A CA 1
ATOM 839 C C . VAL A 1 109 ? -5.852 5.129 6.418 1 94.62 109 VAL A C 1
ATOM 841 O O . VAL A 1 109 ? -6.18 5.305 7.594 1 94.62 109 VAL A O 1
ATOM 844 N N . VAL A 1 110 ? -5.418 3.969 5.992 1 95.81 110 VAL A N 1
ATOM 845 C CA . VAL A 1 110 ? -4.73 3.006 6.848 1 95.81 110 VAL A CA 1
ATOM 846 C C . VAL A 1 110 ? -3.221 3.146 6.676 1 95.81 110 VAL A C 1
ATOM 848 O O . VAL A 1 110 ? -2.725 3.24 5.551 1 95.81 110 VAL A O 1
ATOM 851 N N . VAL A 1 111 ? -2.521 3.273 7.742 1 95 111 VAL A N 1
ATOM 852 C CA . VAL A 1 111 ? -1.071 3.432 7.754 1 95 111 VAL A CA 1
ATOM 853 C C . VAL A 1 111 ? -0.42 2.184 8.344 1 95 111 VAL A C 1
ATOM 855 O O . VAL A 1 111 ? -0.895 1.645 9.352 1 95 111 VAL A O 1
ATOM 858 N N . VAL A 1 112 ? 0.585 1.687 7.691 1 94.94 112 VAL A N 1
ATOM 859 C CA . VAL A 1 112 ? 1.447 0.647 8.242 1 94.94 112 VAL A CA 1
ATOM 860 C C . VAL A 1 112 ? 2.719 1.276 8.812 1 94.94 112 VAL A C 1
ATOM 862 O O . VAL A 1 112 ? 3.447 1.967 8.094 1 94.94 112 VAL A O 1
ATOM 865 N N . LEU A 1 113 ? 2.957 1.066 10.094 1 96.38 113 LEU A N 1
ATOM 866 C CA . LEU A 1 113 ? 4.141 1.551 10.797 1 96.38 113 LEU A CA 1
ATOM 867 C C . LEU A 1 113 ? 5.16 0.43 10.977 1 96.38 113 LEU A C 1
ATOM 869 O O . LEU A 1 113 ? 4.793 -0.746 11.023 1 96.38 113 LEU A O 1
ATOM 873 N N . GLN A 1 114 ? 6.355 0.861 11.062 1 96.12 114 GLN A N 1
ATOM 874 C CA . GLN A 1 114 ? 7.457 -0.051 11.359 1 96.12 114 GLN A CA 1
ATOM 875 C C . GLN A 1 114 ? 8.305 0.468 12.516 1 96.12 114 GLN A C 1
ATOM 877 O O . GLN A 1 114 ? 8.688 1.639 12.531 1 96.12 114 GLN A O 1
ATOM 882 N N . ASP A 1 115 ? 8.508 -0.366 13.484 1 97 115 ASP A N 1
ATOM 883 C CA . ASP A 1 115 ? 9.375 0.044 14.586 1 97 115 ASP A CA 1
ATOM 884 C C . ASP A 1 115 ? 10.828 -0.304 14.305 1 97 115 ASP A C 1
ATOM 886 O O . ASP A 1 115 ? 11.164 -0.764 13.211 1 97 115 ASP A O 1
ATOM 890 N N . SER A 1 116 ? 11.703 -0.01 15.242 1 95.38 116 SER A N 1
ATOM 891 C CA . SER A 1 116 ? 13.141 -0.196 15.07 1 95.38 116 SER A CA 1
ATOM 892 C C . SER A 1 116 ? 13.492 -1.675 14.969 1 95.38 116 SER A C 1
ATOM 894 O O . SER A 1 116 ? 14.57 -2.027 14.477 1 95.38 116 SER A O 1
ATOM 896 N N . GLU A 1 117 ? 12.648 -2.576 15.445 1 96.31 117 GLU A N 1
ATOM 897 C CA . GLU A 1 117 ? 12.875 -4.016 15.375 1 96.31 117 GLU A CA 1
ATOM 898 C C . GLU A 1 117 ? 12.211 -4.617 14.141 1 96.31 117 GLU A C 1
ATOM 900 O O . GLU A 1 117 ? 12.078 -5.836 14.031 1 96.31 117 GLU A O 1
ATOM 905 N N . ASN A 1 118 ? 11.703 -3.85 13.258 1 96 118 ASN A N 1
ATOM 906 C CA . ASN A 1 118 ? 11.133 -4.227 11.969 1 96 118 ASN A CA 1
ATOM 907 C C . ASN A 1 118 ? 9.75 -4.848 12.133 1 96 118 ASN A C 1
ATOM 909 O O . ASN A 1 118 ? 9.289 -5.598 11.266 1 96 118 ASN A O 1
ATOM 913 N N . ASN A 1 119 ? 9.141 -4.617 13.305 1 97.5 119 ASN A N 1
ATOM 914 C CA . ASN A 1 119 ? 7.75 -5.043 13.461 1 97.5 119 ASN A CA 1
ATOM 915 C C . ASN A 1 119 ? 6.781 -4.047 12.836 1 97.5 119 ASN A C 1
ATOM 917 O O . ASN A 1 119 ? 6.98 -2.836 12.93 1 97.5 119 ASN A O 1
ATOM 921 N N . LEU A 1 120 ? 5.75 -4.598 12.242 1 97.5 120 LEU A N 1
ATOM 922 C CA . LEU A 1 120 ? 4.773 -3.754 11.562 1 97.5 120 LEU A CA 1
ATOM 923 C C . LEU A 1 120 ? 3.516 -3.586 12.406 1 97.5 120 LE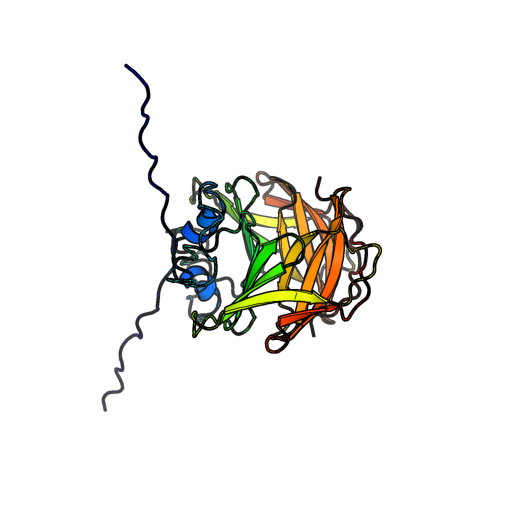U A C 1
ATOM 925 O O . LEU A 1 120 ? 3.057 -4.539 13.039 1 97.5 120 LEU A O 1
ATOM 929 N N . TYR A 1 121 ? 2.977 -2.426 12.414 1 98.06 121 TYR A N 1
ATOM 930 C CA . TYR A 1 121 ? 1.751 -2.023 13.094 1 98.06 121 TYR A CA 1
ATOM 931 C C . TYR A 1 121 ? 0.822 -1.274 12.148 1 98.06 121 TYR A C 1
ATOM 933 O O . TYR A 1 121 ? 1.252 -0.8 11.094 1 98.06 121 TYR A O 1
ATOM 941 N N . THR A 1 122 ? -0.444 -1.213 12.531 1 97.81 122 THR A N 1
ATOM 942 C CA . THR A 1 122 ? -1.386 -0.472 11.703 1 97.81 122 THR A CA 1
ATOM 943 C C . THR A 1 122 ? -2.244 0.458 12.555 1 97.81 122 THR A C 1
ATOM 945 O O . THR A 1 122 ? -2.477 0.188 13.734 1 97.81 122 THR A O 1
ATOM 948 N N . PHE A 1 123 ? -2.658 1.545 11.938 1 97.88 123 PHE A N 1
ATOM 949 C CA . PHE A 1 123 ? -3.664 2.418 12.531 1 97.88 123 PHE A CA 1
ATOM 950 C C . PHE A 1 123 ? -4.461 3.141 11.445 1 97.88 123 PHE A C 1
ATOM 952 O O . PHE A 1 123 ? -4.023 3.219 10.297 1 97.88 123 PHE A O 1
ATOM 959 N N . LYS A 1 124 ? -5.617 3.598 11.82 1 98 124 LYS A N 1
ATOM 960 C CA . LYS A 1 124 ? -6.449 4.43 10.961 1 98 124 LYS A CA 1
ATOM 961 C C . LYS A 1 124 ? -6.207 5.914 11.227 1 98 124 LYS A C 1
ATOM 963 O O . LYS A 1 124 ? -6.133 6.336 12.383 1 98 124 LYS A O 1
ATOM 968 N N . GLY A 1 125 ? -6.039 6.648 10.156 1 98.06 125 GLY A N 1
ATOM 969 C CA . GLY A 1 125 ? -5.875 8.086 10.273 1 98.06 125 GLY A CA 1
ATOM 970 C C . GLY A 1 125 ? -6.832 8.875 9.398 1 98.06 125 GLY A C 1
ATOM 971 O O . GLY A 1 125 ? -7.371 8.336 8.422 1 98.06 125 GLY A O 1
ATOM 972 N N . VAL A 1 126 ? -7.035 10.102 9.781 1 98.06 126 VAL A N 1
ATOM 973 C CA . VAL A 1 126 ? -7.82 11.047 8.984 1 98.06 126 VAL A CA 1
ATOM 974 C C . VAL A 1 126 ? -6.957 12.25 8.609 1 98.06 126 VAL A C 1
ATOM 976 O O . VAL A 1 126 ? -6.305 12.844 9.469 1 98.06 126 VAL A O 1
ATOM 979 N N . ILE A 1 127 ? -7.008 12.547 7.402 1 97.56 127 ILE A N 1
ATOM 980 C CA . ILE A 1 127 ? -6.191 13.633 6.879 1 97.56 127 ILE A CA 1
ATOM 981 C C . ILE A 1 127 ? -6.945 14.953 7.008 1 97.56 127 ILE A C 1
ATOM 983 O O . ILE A 1 127 ? -8.109 15.047 6.621 1 97.56 127 ILE A O 1
ATOM 987 N N . ASP A 1 128 ? -6.309 15.906 7.582 1 97.38 128 ASP A N 1
ATOM 988 C CA . ASP A 1 128 ? -6.754 17.297 7.621 1 97.38 128 ASP A CA 1
ATOM 989 C C . ASP A 1 128 ? -5.77 18.203 6.895 1 97.38 128 ASP A C 1
ATOM 991 O O . ASP A 1 128 ? -4.758 18.625 7.465 1 97.38 128 ASP A O 1
ATOM 995 N N . ILE A 1 129 ? -6.148 18.531 5.68 1 95.19 129 ILE A N 1
ATOM 996 C CA . ILE A 1 129 ? -5.227 19.266 4.812 1 95.19 129 ILE A CA 1
ATOM 997 C C . ILE A 1 129 ? -5.062 20.688 5.328 1 95.19 129 ILE A C 1
ATOM 999 O O . ILE A 1 129 ? -3.969 21.25 5.266 1 95.19 129 ILE A O 1
ATOM 1003 N N . GLU A 1 130 ? -6.086 21.297 5.75 1 95 130 GLU A N 1
ATOM 1004 C CA . GLU A 1 130 ? -6.023 22.672 6.258 1 95 130 GLU A CA 1
ATOM 1005 C C . GLU A 1 130 ? -5.051 22.781 7.426 1 95 130 GLU A C 1
ATOM 1007 O O . GLU A 1 130 ? -4.273 23.734 7.508 1 95 130 GLU A O 1
ATOM 1012 N N . LYS A 1 131 ? -5.047 21.875 8.336 1 97.19 131 LYS A N 1
ATOM 1013 C CA . LYS A 1 131 ? -4.16 21.875 9.5 1 97.19 131 LYS A CA 1
ATOM 1014 C C . LYS A 1 131 ? -2.846 21.156 9.18 1 97.19 131 LYS A C 1
ATOM 1016 O O . LYS A 1 131 ? -1.934 21.141 10.016 1 97.19 131 LYS A O 1
ATOM 1021 N N . LYS A 1 132 ? -2.744 20.484 8.031 1 96.88 132 LYS A N 1
ATOM 1022 C CA . LYS A 1 132 ? -1.551 19.797 7.555 1 96.88 132 LYS A CA 1
ATOM 1023 C C . LYS A 1 132 ? -1.167 18.641 8.484 1 96.88 132 LYS A C 1
ATOM 1025 O O . LYS A 1 132 ? 0.01 18.469 8.797 1 96.88 132 LYS A O 1
ATOM 1030 N N . ILE A 1 133 ? -2.195 17.891 8.938 1 98 133 ILE A N 1
ATOM 1031 C CA . ILE A 1 133 ? -1.906 16.797 9.859 1 98 133 ILE A CA 1
ATOM 1032 C C . ILE A 1 133 ? -2.658 15.539 9.414 1 98 133 ILE A C 1
ATOM 1034 O O . ILE A 1 133 ? -3.66 15.625 8.703 1 98 133 ILE A O 1
ATOM 1038 N N . LEU A 1 134 ? -2.111 14.406 9.734 1 98.06 134 LEU A N 1
ATOM 1039 C CA . LEU A 1 134 ? -2.77 13.102 9.75 1 98.06 134 LEU A CA 1
ATOM 1040 C C . LEU A 1 134 ? -3.111 12.688 11.172 1 98.06 134 LEU A C 1
ATOM 1042 O O . LEU A 1 134 ? -2.229 12.289 11.938 1 98.06 134 LEU A O 1
ATOM 1046 N N . ASN A 1 135 ? -4.406 12.773 11.539 1 98.38 135 ASN A N 1
ATOM 1047 C CA . ASN A 1 135 ? -4.844 12.445 12.891 1 98.38 135 ASN A CA 1
ATOM 1048 C C . ASN A 1 135 ? -5.016 10.945 13.078 1 98.38 135 ASN A C 1
ATOM 1050 O O . ASN A 1 135 ? -5.715 10.297 12.297 1 98.38 135 ASN A O 1
ATOM 1054 N N . VAL A 1 136 ? -4.375 10.43 14.094 1 98.06 136 VAL A N 1
ATOM 1055 C CA . VAL A 1 136 ? -4.59 9.031 14.453 1 98.06 136 VAL A CA 1
ATOM 1056 C C . VAL A 1 136 ? -5.957 8.867 15.109 1 98.06 136 VAL A C 1
ATOM 1058 O O . VAL A 1 136 ? -6.242 9.5 16.125 1 98.06 136 VAL A O 1
ATOM 1061 N N . VAL A 1 137 ? -6.801 7.996 14.523 1 97.62 137 VAL A N 1
ATOM 1062 C CA . VAL A 1 137 ? -8.172 7.938 15.031 1 97.62 137 VAL A CA 1
ATOM 1063 C C . VAL A 1 137 ? -8.484 6.52 15.5 1 97.62 137 VAL A C 1
ATOM 1065 O O . VAL A 1 137 ? -9.633 6.207 15.82 1 97.62 137 VAL A O 1
ATOM 1068 N N . SER A 1 138 ? -7.59 5.59 15.516 1 96.88 138 SER A N 1
ATOM 1069 C CA . SER A 1 138 ? -7.703 4.238 16.047 1 96.88 138 SER A CA 1
ATOM 1070 C C . SER A 1 138 ? -6.461 3.855 16.844 1 96.88 138 SER A C 1
ATOM 1072 O O . SER A 1 138 ? -5.418 4.508 16.734 1 96.88 138 SER A O 1
ATOM 1074 N N . PRO A 1 139 ? -6.605 2.865 17.766 1 95.69 139 PRO A N 1
ATOM 1075 C CA . PRO A 1 139 ? -5.371 2.381 18.375 1 95.69 139 PRO A CA 1
ATOM 1076 C C . PRO A 1 139 ? -4.395 1.793 17.359 1 95.69 139 PRO A C 1
ATOM 1078 O O . PRO A 1 139 ? -4.809 1.333 16.297 1 95.69 139 PRO A O 1
ATOM 1081 N N . VAL A 1 140 ? -3.146 1.94 17.688 1 97.56 140 VAL A N 1
ATOM 1082 C CA . VAL A 1 140 ? -2.115 1.255 16.906 1 97.56 140 VAL A CA 1
ATOM 1083 C C . VAL A 1 140 ? -2.135 -0.237 17.234 1 97.56 140 VAL A C 1
ATOM 1085 O O . VAL A 1 140 ? -2.018 -0.629 18.406 1 97.56 140 VAL A O 1
ATOM 1088 N N . THR A 1 141 ? -2.283 -1.047 16.266 1 97.69 141 THR A N 1
ATOM 1089 C CA . THR A 1 141 ? -2.441 -2.486 16.438 1 97.69 141 THR A CA 1
ATOM 1090 C C . THR A 1 141 ? -1.281 -3.242 15.797 1 97.69 141 THR A C 1
ATOM 1092 O O . THR A 1 141 ? -0.875 -2.928 14.68 1 97.69 141 THR A O 1
ATOM 1095 N N . SER A 1 142 ? -0.806 -4.27 16.516 1 97.56 142 SER A N 1
ATOM 1096 C CA . SER A 1 142 ? 0.267 -5.09 15.969 1 97.56 142 SER A CA 1
ATOM 1097 C C . SER A 1 142 ? -0.25 -6.012 14.867 1 97.56 142 SER A C 1
ATOM 1099 O O . SER A 1 142 ? -1.326 -6.598 15 1 97.56 142 SER A O 1
ATOM 1101 N N . THR A 1 143 ? 0.47 -6.082 13.766 1 96.69 143 THR A N 1
ATOM 1102 C CA . THR A 1 143 ? 0.134 -7.016 12.695 1 96.69 143 THR A CA 1
ATOM 1103 C C . THR A 1 143 ? 0.729 -8.391 12.977 1 96.69 143 THR A C 1
ATOM 1105 O O . THR A 1 143 ? 0.382 -9.375 12.312 1 96.69 143 THR A O 1
ATOM 1108 N N . ARG A 1 144 ? 1.694 -8.484 13.867 1 96.44 144 ARG A N 1
ATOM 1109 C CA . ARG A 1 144 ? 2.477 -9.68 14.164 1 96.44 144 ARG A CA 1
ATOM 1110 C C . ARG A 1 144 ? 3.346 -10.078 12.969 1 96.44 144 ARG A C 1
ATOM 1112 O O . ARG A 1 144 ? 3.602 -11.266 12.75 1 96.44 144 ARG A O 1
ATOM 1119 N N . ILE A 1 145 ? 3.617 -9.156 12.148 1 97.25 145 ILE A N 1
ATOM 1120 C CA . ILE A 1 145 ? 4.461 -9.352 10.977 1 97.25 145 ILE A CA 1
ATOM 1121 C C . ILE A 1 145 ? 5.75 -8.547 11.125 1 97.25 145 ILE A C 1
ATOM 1123 O O . ILE A 1 145 ? 5.719 -7.387 11.555 1 97.25 145 ILE A O 1
ATOM 1127 N N . SER A 1 146 ? 6.84 -9.211 10.836 1 95.38 146 SER A N 1
ATOM 1128 C CA . SER A 1 146 ? 8.125 -8.531 10.734 1 95.38 146 SER A CA 1
ATOM 1129 C C . SER A 1 146 ? 8.547 -8.344 9.281 1 95.38 146 SER A C 1
ATOM 1131 O O . SER A 1 146 ? 8.344 -9.242 8.453 1 95.38 146 SER A O 1
ATOM 1133 N N . SER A 1 147 ? 9.109 -7.18 8.93 1 89.19 147 SER A N 1
ATOM 1134 C CA . SER A 1 147 ? 9.5 -6.887 7.555 1 89.19 147 SER A CA 1
ATOM 1135 C C . SER A 1 147 ? 10.789 -7.605 7.176 1 89.19 147 SER A C 1
ATOM 1137 O O . SER A 1 147 ? 11.227 -7.539 6.027 1 89.19 147 SER A O 1
ATOM 1139 N N . ARG A 1 148 ? 11.508 -8.133 8.016 1 82.88 148 ARG A N 1
ATOM 1140 C CA . ARG A 1 148 ? 12.711 -8.914 7.738 1 82.88 148 ARG A CA 1
ATOM 1141 C C . ARG A 1 148 ? 12.5 -10.383 8.086 1 82.88 148 ARG A C 1
ATOM 1143 O O . ARG A 1 148 ? 11.617 -10.719 8.883 1 82.88 148 ARG A O 1
ATOM 1150 N N . MET B 1 1 ? 44.656 7.863 -17.344 1 24.78 1 MET B N 1
ATOM 1151 C CA . MET B 1 1 ? 43.875 9.086 -17.422 1 24.78 1 MET B CA 1
ATOM 1152 C C . MET B 1 1 ? 42.375 8.758 -17.406 1 24.78 1 MET B C 1
ATOM 1154 O O . MET B 1 1 ? 41.75 8.648 -18.469 1 24.78 1 MET B O 1
ATOM 1158 N N . PRO B 1 2 ? 41.781 8.023 -16.609 1 20.34 2 PRO B N 1
ATOM 1159 C CA . PRO B 1 2 ? 40.844 6.902 -16.672 1 20.34 2 PRO B CA 1
ATOM 1160 C C . PRO B 1 2 ? 39.406 7.352 -16.844 1 20.34 2 PRO B C 1
ATOM 1162 O O . PRO B 1 2 ? 39.094 8.547 -16.828 1 20.34 2 PRO B O 1
ATOM 1165 N N . PHE B 1 3 ? 38.5 6.805 -16 1 21.38 3 PHE B N 1
ATOM 1166 C CA . PHE B 1 3 ? 37.219 6.086 -15.945 1 21.38 3 PHE B CA 1
ATOM 1167 C C . PHE B 1 3 ? 36.062 7.055 -15.859 1 21.38 3 PHE B C 1
ATOM 1169 O O . PHE B 1 3 ? 35.5 7.266 -14.781 1 21.38 3 PHE B O 1
ATOM 1176 N N . ALA B 1 4 ? 36.062 8.219 -16.359 1 23.61 4 ALA B N 1
ATOM 1177 C CA . ALA B 1 4 ? 34.969 9.156 -16.188 1 23.61 4 ALA B CA 1
ATOM 1178 C C . ALA B 1 4 ? 33.656 8.555 -16.672 1 23.61 4 ALA B C 1
ATOM 1180 O O . ALA B 1 4 ? 33.375 8.555 -17.875 1 23.61 4 ALA B O 1
ATOM 1181 N N . LYS B 1 5 ? 33.438 7.332 -16.453 1 24.06 5 LYS B N 1
ATOM 1182 C CA . LYS B 1 5 ? 32.375 6.531 -17.016 1 24.06 5 LYS B CA 1
ATOM 1183 C C . LYS B 1 5 ? 31.047 7.301 -16.984 1 24.06 5 LYS B C 1
ATOM 1185 O O . LYS B 1 5 ? 30.797 8.078 -16.062 1 24.06 5 LYS B O 1
ATOM 1190 N N . GLY B 1 6 ? 30.359 7.289 -18.094 1 23.2 6 GLY B N 1
ATOM 1191 C CA . GLY B 1 6 ? 29.172 7.84 -18.734 1 23.2 6 GLY B CA 1
ATOM 1192 C C . GLY B 1 6 ? 27.969 7.914 -17.797 1 23.2 6 GLY B C 1
ATOM 1193 O O . GLY B 1 6 ? 27.797 7.039 -16.953 1 23.2 6 GLY B O 1
ATOM 1194 N N . PHE B 1 7 ? 27.703 9.078 -17.469 1 24.08 7 PHE B N 1
ATOM 1195 C CA . PHE B 1 7 ? 26.531 9.5 -16.703 1 24.08 7 PHE B CA 1
ATOM 1196 C C . PHE B 1 7 ? 25.297 8.711 -17.125 1 24.08 7 PHE B C 1
ATOM 1198 O O . PHE B 1 7 ? 24.875 8.773 -18.281 1 24.08 7 PHE B O 1
ATOM 1205 N N . ALA B 1 8 ? 25.234 7.449 -16.922 1 25.78 8 ALA B N 1
ATOM 1206 C CA . ALA B 1 8 ? 24.156 6.512 -17.234 1 25.78 8 ALA B CA 1
ATOM 1207 C C . ALA B 1 8 ? 22.797 7.195 -17.172 1 25.78 8 ALA B C 1
ATOM 1209 O O . ALA B 1 8 ? 22.578 8.07 -16.328 1 25.78 8 ALA B O 1
ATOM 1210 N N . SER B 1 9 ? 22.109 7.266 -18.281 1 24.38 9 SER B N 1
ATOM 1211 C CA . SER B 1 9 ? 20.844 7.746 -18.797 1 24.38 9 SER B CA 1
ATOM 1212 C C . SER B 1 9 ? 19.734 7.629 -17.75 1 24.38 9 SER B C 1
ATOM 1214 O O . SER B 1 9 ? 19.562 6.57 -17.141 1 24.38 9 SER B O 1
ATOM 1216 N N . SER B 1 10 ? 19.672 8.586 -17.078 1 26.34 10 SER B N 1
ATOM 1217 C CA . SER B 1 10 ? 18.703 8.906 -16.031 1 26.34 10 SER B CA 1
ATOM 1218 C C . SER B 1 10 ? 17.312 8.406 -16.391 1 26.34 10 SER B C 1
ATOM 1220 O O . SER B 1 10 ? 16.75 8.797 -17.422 1 26.34 10 SER B O 1
ATOM 1222 N N . ARG B 1 11 ? 17.078 7.18 -16.547 1 26.44 11 ARG B N 1
ATOM 1223 C CA . ARG B 1 11 ? 15.828 6.492 -16.891 1 26.44 11 ARG B CA 1
ATOM 1224 C C . ARG B 1 11 ? 14.625 7.242 -16.328 1 26.44 11 ARG B C 1
ATOM 1226 O O . ARG B 1 11 ? 14.57 7.562 -15.141 1 26.44 11 ARG B O 1
ATOM 1233 N N . SER B 1 12 ? 13.984 8.094 -17.203 1 25.8 12 SER B N 1
ATOM 1234 C CA . SER B 1 12 ? 12.961 9.117 -17.359 1 25.8 12 SER B CA 1
ATOM 1235 C C . SER B 1 12 ? 11.75 8.828 -16.469 1 25.8 12 SER B C 1
ATOM 1237 O O . SER B 1 12 ? 11.523 7.684 -16.078 1 25.8 12 SER B O 1
ATOM 1239 N N . PHE B 1 13 ? 11.07 9.938 -15.969 1 29.64 13 PHE B N 1
ATOM 1240 C CA . PHE B 1 13 ? 9.875 10.312 -15.227 1 29.64 13 PHE B CA 1
ATOM 1241 C C . PHE B 1 13 ? 8.648 9.617 -15.805 1 29.64 13 PHE B C 1
ATOM 1243 O O . PHE B 1 13 ? 8.203 9.938 -16.906 1 29.64 13 PHE B O 1
ATOM 1250 N N . ALA B 1 14 ? 8.383 8.484 -15.781 1 27.88 14 ALA B N 1
ATOM 1251 C CA . ALA B 1 14 ? 7.195 7.875 -16.375 1 27.88 14 ALA B CA 1
ATOM 1252 C C . ALA B 1 14 ? 5.93 8.594 -15.922 1 27.88 14 ALA B C 1
ATOM 1254 O O . ALA B 1 14 ? 5.855 9.086 -14.797 1 27.88 14 ALA B O 1
ATOM 1255 N N . ASP B 1 15 ? 5 9.203 -16.656 1 29.45 15 ASP B N 1
ATOM 1256 C CA . ASP B 1 15 ? 3.732 9.93 -16.625 1 29.45 15 ASP B CA 1
ATOM 1257 C C . ASP B 1 15 ? 2.775 9.32 -15.602 1 29.45 15 ASP B C 1
ATOM 1259 O O . ASP B 1 15 ? 2.688 8.094 -15.477 1 29.45 15 ASP B O 1
ATOM 1263 N N . LEU B 1 16 ? 2.492 10.016 -14.445 1 32.28 16 LEU B N 1
ATOM 1264 C CA . LEU B 1 16 ? 1.384 9.766 -13.523 1 32.28 16 LEU B CA 1
ATOM 1265 C C . LEU B 1 16 ? 0.178 9.203 -14.273 1 32.28 16 LEU B C 1
ATOM 1267 O O . LEU B 1 16 ? -0.864 8.945 -13.672 1 32.28 16 LEU B O 1
ATOM 1271 N N . SER B 1 17 ? 0.184 9.273 -15.547 1 33.56 17 SER B N 1
ATOM 1272 C CA . SER B 1 17 ? -0.917 8.656 -16.281 1 33.56 17 SER B CA 1
ATOM 1273 C C . SER B 1 17 ? -1.105 7.199 -15.867 1 33.56 17 SER B C 1
ATOM 1275 O O . SER B 1 17 ? -2.021 6.523 -16.344 1 33.56 17 SER B O 1
ATOM 1277 N N . LEU B 1 18 ? -0.106 6.727 -15.32 1 34.56 18 LEU B N 1
ATOM 1278 C CA . LEU B 1 18 ? -0.235 5.332 -14.906 1 34.56 18 LEU B CA 1
ATOM 1279 C C . LEU B 1 18 ? -1.271 5.188 -13.797 1 34.56 18 LEU B C 1
ATOM 1281 O O . LEU B 1 18 ? -1.994 4.191 -13.742 1 34.56 18 LEU B O 1
ATOM 1285 N N . LEU B 1 19 ? -1.162 6.156 -12.805 1 37.53 19 LEU B N 1
ATOM 1286 C CA . LEU B 1 19 ? -2.205 6.055 -11.789 1 37.53 19 LEU B CA 1
ATOM 1287 C C . LEU B 1 19 ? -3.59 6.168 -12.422 1 37.53 19 LEU B C 1
ATOM 1289 O O . LEU B 1 19 ? -4.555 5.586 -11.914 1 37.53 19 LEU B O 1
ATOM 1293 N N . SER B 1 20 ? -3.697 6.988 -13.445 1 32.69 20 SER B N 1
ATOM 1294 C CA . SER B 1 20 ? -4.992 7.102 -14.109 1 32.69 20 SER B CA 1
ATOM 1295 C C . SER B 1 20 ? -5.359 5.809 -14.828 1 32.69 20 SER B C 1
ATOM 1297 O O . SER B 1 20 ? -6.398 5.734 -15.492 1 32.69 20 SER B O 1
ATOM 1299 N N . CYS B 1 21 ? -4.398 5.059 -15.023 1 31.95 21 CYS B N 1
ATOM 1300 C CA . CYS B 1 21 ? -4.836 3.871 -15.75 1 31.95 21 CYS B CA 1
ATOM 1301 C C . CYS B 1 21 ? -5.902 3.115 -14.969 1 31.95 21 CYS B C 1
ATOM 1303 O O . CYS B 1 21 ? -6.43 2.107 -15.438 1 31.95 21 CYS B O 1
ATOM 1305 N N . THR B 1 22 ? -6.012 3.361 -13.688 1 32.84 22 THR B N 1
ATOM 1306 C CA . THR B 1 22 ? -7.066 2.557 -13.078 1 32.84 22 THR B CA 1
ATOM 1307 C C . THR B 1 22 ? -8.391 2.756 -13.812 1 32.84 22 THR B C 1
ATOM 1309 O O . THR B 1 22 ? -9.148 1.803 -14 1 32.84 22 THR B O 1
ATOM 1312 N N . ILE B 1 23 ? -8.883 3.965 -13.773 1 30.16 23 ILE B N 1
ATOM 1313 C CA . ILE B 1 23 ? -10.336 4.098 -13.773 1 30.16 23 ILE B CA 1
ATOM 1314 C C . ILE B 1 23 ? -10.867 3.865 -15.188 1 30.16 23 ILE B C 1
ATOM 1316 O O . ILE B 1 23 ? -12.086 3.883 -15.406 1 30.16 23 ILE B O 1
ATOM 1320 N N . SER B 1 24 ? -10.227 4.211 -16.266 1 31.22 24 SER B N 1
ATOM 1321 C CA . SER B 1 24 ? -11.273 4.234 -17.266 1 31.22 24 SER B CA 1
ATOM 1322 C C . SER B 1 24 ? -11.797 2.828 -17.562 1 31.22 24 SER B C 1
ATOM 1324 O O . SER B 1 24 ? -11.016 1.882 -17.672 1 31.22 24 SER B O 1
ATOM 1326 N N . SER B 1 25 ? -13.008 2.551 -17.25 1 31.25 25 SER B N 1
ATOM 1327 C CA . SER B 1 25 ? -13.93 1.434 -17.453 1 31.25 25 SER B CA 1
ATOM 1328 C C . SER B 1 25 ? -13.641 0.726 -18.781 1 31.25 25 SER B C 1
ATOM 1330 O O . SER B 1 25 ? -14.008 -0.438 -18.953 1 31.25 25 SER B O 1
ATOM 1332 N N . ALA B 1 26 ? -13.609 1.493 -19.828 1 30.78 26 ALA B N 1
ATOM 1333 C CA . ALA B 1 26 ? -14.016 0.81 -21.062 1 30.78 26 ALA B CA 1
ATOM 1334 C C . ALA B 1 26 ? -12.93 -0.151 -21.531 1 30.78 26 ALA B C 1
ATOM 1336 O O . ALA B 1 26 ? -12.305 0.073 -22.578 1 30.78 26 ALA B O 1
ATOM 1337 N N . VAL B 1 27 ? -12.031 -0.556 -20.688 1 35.19 27 VAL B N 1
ATOM 1338 C CA . VAL B 1 27 ? -11.195 -1.541 -21.359 1 35.19 27 VAL B CA 1
ATOM 1339 C C . VAL B 1 27 ? -12.047 -2.727 -21.812 1 35.19 27 VAL B C 1
ATOM 1341 O O . VAL B 1 27 ? -12.938 -3.17 -21.078 1 35.19 27 VAL B O 1
ATOM 1344 N N . ASP B 1 28 ? -12.094 -3.012 -23 1 31.86 28 ASP B N 1
ATOM 1345 C CA . ASP B 1 28 ? -12.742 -4.199 -23.547 1 31.86 28 ASP B CA 1
ATOM 1346 C C . ASP B 1 28 ? -12.328 -5.453 -22.781 1 31.86 28 ASP B C 1
ATOM 1348 O O . ASP B 1 28 ? -11.141 -5.777 -22.703 1 31.86 28 ASP B O 1
ATOM 1352 N N . PRO B 1 29 ? -13.062 -5.992 -21.844 1 34.34 29 PRO B N 1
ATOM 1353 C CA . PRO B 1 29 ? -12.859 -7.25 -21.125 1 34.34 29 PRO B CA 1
ATOM 1354 C C . PRO B 1 29 ? -12.18 -8.32 -21.969 1 34.34 29 PRO B C 1
ATOM 1356 O O . PRO B 1 29 ? -11.695 -9.32 -21.438 1 34.34 29 PRO B O 1
ATOM 1359 N N . ASP B 1 30 ? -12.375 -8.344 -23.141 1 35.16 30 ASP B N 1
ATOM 1360 C CA . ASP B 1 30 ? -12 -9.469 -23.984 1 35.16 30 ASP B CA 1
ATOM 1361 C C . ASP B 1 30 ? -10.516 -9.398 -24.359 1 35.16 30 ASP B C 1
ATOM 1363 O O . ASP B 1 30 ? -10.023 -10.219 -25.125 1 35.16 30 ASP B O 1
ATOM 1367 N N . SER B 1 31 ? -9.844 -8.289 -24.125 1 37.16 31 SER B N 1
ATOM 1368 C CA . SER B 1 31 ? -8.453 -8.352 -24.562 1 37.16 31 SER B CA 1
ATOM 1369 C C . SER B 1 31 ? -7.582 -9.047 -23.516 1 37.16 31 SER B C 1
ATOM 1371 O O . SER B 1 31 ? -7.812 -8.906 -22.312 1 37.16 31 SER B O 1
ATOM 1373 N N . ASP B 1 32 ? -6.926 -10.203 -23.766 1 34.19 32 ASP B N 1
ATOM 1374 C CA . ASP B 1 32 ? -6.031 -11.008 -22.938 1 34.19 32 ASP B CA 1
ATOM 1375 C C . ASP B 1 32 ? -5.098 -10.117 -22.109 1 34.19 32 ASP B C 1
ATOM 1377 O O . ASP B 1 32 ? -4.309 -9.352 -22.672 1 34.19 32 ASP B O 1
ATOM 1381 N N . PRO B 1 33 ? -5.465 -9.82 -20.969 1 38.88 33 PRO B N 1
ATOM 1382 C CA . PRO B 1 33 ? -4.641 -9.031 -20.047 1 38.88 33 PRO B CA 1
ATOM 1383 C C . PRO B 1 33 ? -3.164 -9.422 -20.094 1 38.88 33 PRO B C 1
ATOM 1385 O O . PRO B 1 33 ? -2.34 -8.828 -19.391 1 38.88 33 PRO B O 1
ATOM 1388 N N . ASP B 1 34 ? -2.738 -10.523 -20.641 1 36.62 34 ASP B N 1
ATOM 1389 C CA . ASP B 1 34 ? -1.41 -11.125 -20.562 1 36.62 34 ASP B CA 1
ATOM 1390 C C . ASP B 1 34 ? -0.343 -10.172 -21.094 1 36.62 34 ASP B C 1
ATOM 1392 O O . ASP B 1 34 ? 0.839 -10.312 -20.766 1 36.62 34 ASP B O 1
ATOM 1396 N N . SER B 1 35 ? -0.53 -9.602 -22.141 1 34.5 35 SER B N 1
ATOM 1397 C CA . SER B 1 35 ? 0.649 -8.969 -22.734 1 34.5 35 SER B CA 1
ATOM 1398 C C . SER B 1 35 ? 0.774 -7.516 -22.297 1 34.5 35 SER B C 1
ATOM 1400 O O . SER B 1 35 ? -0.107 -6.699 -22.578 1 34.5 35 SER B O 1
ATOM 1402 N N . MET B 1 36 ? 1.282 -7.398 -21.141 1 38.78 36 MET B N 1
ATOM 1403 C CA . MET B 1 36 ? 1.655 -6.02 -20.844 1 38.78 36 MET B CA 1
ATOM 1404 C C . MET B 1 36 ? 2.512 -5.426 -21.953 1 38.78 36 MET B C 1
ATOM 1406 O O . MET B 1 36 ? 3.646 -5.855 -22.172 1 38.78 36 MET B O 1
ATOM 1410 N N . LYS B 1 37 ? 1.856 -4.973 -22.906 1 37.72 37 LYS B N 1
ATOM 1411 C CA . LYS B 1 37 ? 2.719 -4.473 -23.969 1 37.72 37 LYS B CA 1
ATOM 1412 C C . LYS B 1 37 ? 3.775 -3.518 -23.422 1 37.72 37 LYS B C 1
ATOM 1414 O O . LYS B 1 37 ? 4.961 -3.658 -23.719 1 37.72 37 LYS B O 1
ATOM 1419 N N . ASP B 1 38 ? 3.359 -2.301 -23 1 35.44 38 ASP B N 1
ATOM 1420 C CA . ASP B 1 38 ? 4.395 -1.339 -22.625 1 35.44 38 ASP B CA 1
ATOM 1421 C C . ASP B 1 38 ? 4.289 -0.961 -21.156 1 35.44 38 ASP B C 1
ATOM 1423 O O . ASP B 1 38 ? 3.264 -0.438 -20.719 1 35.44 38 ASP B O 1
ATOM 1427 N N . LEU B 1 39 ? 5.051 -1.825 -20.312 1 40.5 39 LEU B N 1
ATOM 1428 C CA . LEU B 1 39 ? 5.148 -1.545 -18.891 1 40.5 39 LEU B CA 1
ATOM 1429 C C . LEU B 1 39 ? 5.254 -0.045 -18.625 1 40.5 39 LEU B C 1
ATOM 1431 O O . LEU B 1 39 ? 4.938 0.428 -17.531 1 40.5 39 LEU B O 1
ATOM 1435 N N . ARG B 1 40 ? 5.832 0.666 -19.578 1 38.38 40 ARG B N 1
ATOM 1436 C CA . ARG B 1 40 ? 6.035 2.098 -19.391 1 38.38 40 ARG B CA 1
ATOM 1437 C C . ARG B 1 40 ? 4.703 2.816 -19.188 1 38.38 40 ARG B C 1
ATOM 1439 O O . ARG B 1 40 ? 4.672 3.947 -18.688 1 38.38 40 ARG B O 1
ATOM 1446 N N . SER B 1 41 ? 3.824 2.188 -19.875 1 36.12 41 SER B N 1
ATOM 1447 C CA . SER B 1 41 ? 2.477 2.74 -19.766 1 36.12 41 SER B CA 1
ATOM 1448 C C . SER B 1 41 ? 1.522 1.741 -19.109 1 36.12 41 SER B C 1
ATOM 1450 O O . SER B 1 41 ? 1.417 0.597 -19.562 1 36.12 41 SER B O 1
ATOM 1452 N N . PHE B 1 42 ? 1.794 1.432 -17.797 1 39.78 42 PHE B N 1
ATOM 1453 C CA . PHE B 1 42 ? 0.775 0.55 -17.234 1 39.78 42 PHE B CA 1
ATOM 1454 C C . PHE B 1 42 ? -0.503 0.607 -18.062 1 39.78 42 PHE B C 1
ATOM 1456 O O . PHE B 1 42 ? -1.605 0.505 -17.531 1 39.78 42 PHE B O 1
ATOM 1463 N N . THR B 1 43 ? -0.232 1.035 -19.234 1 37.53 43 THR B N 1
ATOM 1464 C CA . THR B 1 43 ? -1.302 0.97 -20.219 1 37.53 43 THR B CA 1
ATOM 1465 C C . THR B 1 43 ? -1.641 -0.479 -20.562 1 37.53 43 THR B C 1
ATOM 1467 O O . THR B 1 43 ? -0.744 -1.307 -20.734 1 37.53 43 THR B O 1
ATOM 1470 N N . GLY B 1 44 ? -2.643 -0.842 -19.953 1 38.62 44 GLY B N 1
ATOM 1471 C CA . GLY B 1 44 ? -3.213 -2.141 -20.281 1 38.62 44 GLY B CA 1
ATOM 1472 C C . GLY B 1 44 ? -3.658 -2.918 -19.062 1 38.62 44 GLY B C 1
ATOM 1473 O O . GLY B 1 44 ? -4.324 -3.949 -19.172 1 38.62 44 GLY B O 1
ATOM 1474 N N . VAL B 1 45 ? -2.873 -2.58 -18.016 1 40.38 45 VAL B N 1
ATOM 1475 C CA . VAL B 1 45 ? -3.389 -3.268 -16.844 1 40.38 45 VAL B CA 1
ATOM 1476 C C . VAL B 1 45 ? -4.691 -2.607 -16.391 1 40.38 45 VAL B C 1
ATOM 1478 O O . VAL B 1 45 ? -4.734 -1.396 -16.172 1 40.38 45 VAL B O 1
ATOM 1481 N N . ARG B 1 46 ? -5.703 -3.162 -16.75 1 38.81 46 ARG B N 1
ATOM 1482 C CA . ARG B 1 46 ? -7.012 -2.721 -16.281 1 38.81 46 ARG B CA 1
ATOM 1483 C C . ARG B 1 46 ? -7.25 -3.148 -14.844 1 38.81 46 ARG B C 1
ATOM 1485 O O . ARG B 1 46 ? -7.445 -4.332 -14.562 1 38.81 46 ARG B O 1
ATOM 1492 N N . THR B 1 47 ? -6.594 -2.561 -13.898 1 43.34 47 THR B N 1
ATOM 1493 C CA . THR B 1 47 ? -7.062 -2.846 -12.547 1 43.34 47 THR B CA 1
ATOM 1494 C C . THR B 1 47 ? -7.789 -1.639 -11.961 1 43.34 47 THR B C 1
ATOM 1496 O O . THR B 1 47 ? -7.344 -0.5 -12.125 1 43.34 47 THR B O 1
ATOM 1499 N N . PRO B 1 48 ? -9.102 -1.885 -11.82 1 42.72 48 PRO B N 1
ATOM 1500 C CA . PRO B 1 48 ? -9.773 -0.809 -11.086 1 42.72 48 PRO B CA 1
ATOM 1501 C C . PRO B 1 48 ? -9.07 -0.461 -9.773 1 42.72 48 PRO B C 1
ATOM 1503 O O . PRO B 1 48 ? -9.422 0.53 -9.125 1 42.72 48 PRO B O 1
ATOM 1506 N N . TYR B 1 49 ? -8.125 -1.416 -9.547 1 50.5 49 TYR B N 1
ATOM 1507 C CA . TYR B 1 49 ? -7.594 -1.202 -8.211 1 50.5 49 TYR B CA 1
ATOM 1508 C C . TYR B 1 49 ? -6.277 -0.436 -8.258 1 50.5 49 TYR B C 1
ATOM 1510 O O . TYR B 1 49 ? -5.469 -0.636 -9.164 1 50.5 49 TYR B O 1
ATOM 1518 N N . LYS B 1 50 ? -6.242 0.646 -7.734 1 52.84 50 LYS B N 1
ATOM 1519 C CA . LYS B 1 50 ? -5.148 1.612 -7.719 1 52.84 50 LYS B CA 1
ATOM 1520 C C . LYS B 1 50 ? -4.055 1.183 -6.746 1 52.84 50 LYS B C 1
ATOM 1522 O O . LYS B 1 50 ? -3.303 2.02 -6.238 1 52.84 50 LYS B O 1
ATOM 1527 N N . ASN B 1 51 ? -4.031 -0.273 -6.566 1 61.72 51 ASN B N 1
ATOM 1528 C CA . ASN B 1 51 ? -3 -0.711 -5.633 1 61.72 51 ASN B CA 1
ATOM 1529 C C . ASN B 1 51 ? -1.87 -1.443 -6.348 1 61.72 51 ASN B C 1
ATOM 1531 O O . ASN B 1 51 ? -2.096 -2.479 -6.977 1 61.72 51 ASN B O 1
ATOM 1535 N N . MET B 1 52 ? -0.768 -0.827 -6.531 1 70.62 52 MET B N 1
ATOM 1536 C CA . MET B 1 52 ? 0.421 -1.452 -7.105 1 70.62 52 MET B CA 1
ATOM 1537 C C . MET B 1 52 ? 1.614 -1.314 -6.164 1 70.62 52 MET B C 1
ATOM 1539 O O . MET B 1 52 ? 1.694 -0.357 -5.395 1 70.62 52 MET B O 1
ATOM 1543 N N . THR B 1 53 ? 2.424 -2.367 -6.191 1 77.62 53 THR B N 1
ATOM 1544 C CA . THR B 1 53 ? 3.629 -2.309 -5.371 1 77.62 53 THR B CA 1
ATOM 1545 C C . THR B 1 53 ? 4.828 -2.865 -6.129 1 77.62 53 THR B C 1
ATOM 1547 O O . THR B 1 53 ? 4.684 -3.783 -6.941 1 77.62 53 THR B O 1
ATOM 1550 N N . VAL B 1 54 ? 5.949 -2.256 -5.906 1 76.19 54 VAL B N 1
ATOM 1551 C CA . VAL B 1 54 ? 7.207 -2.66 -6.527 1 76.19 54 VAL B CA 1
ATOM 1552 C C . VAL B 1 54 ? 8.141 -3.234 -5.465 1 76.19 54 VAL B C 1
ATOM 1554 O O . VAL B 1 54 ? 8.219 -2.719 -4.348 1 76.19 54 VAL B O 1
ATOM 1557 N N . SER B 1 55 ? 8.812 -4.176 -5.922 1 82.19 55 SER B N 1
ATOM 1558 C CA . SER B 1 55 ? 9.766 -4.773 -4.988 1 82.19 55 SER B CA 1
ATOM 1559 C C . SER B 1 55 ? 10.914 -3.816 -4.68 1 82.19 55 SER B C 1
ATOM 1561 O O . SER B 1 55 ? 11.188 -2.896 -5.453 1 82.19 55 SER B O 1
ATOM 1563 N N . PRO B 1 56 ? 11.594 -4.07 -3.529 1 77.25 56 PRO B N 1
ATOM 1564 C CA . PRO B 1 56 ? 12.648 -3.152 -3.107 1 77.25 56 PRO B CA 1
ATOM 1565 C C . PRO B 1 56 ? 13.758 -3.014 -4.148 1 77.25 56 PRO B C 1
ATOM 1567 O O . PRO B 1 56 ? 14.312 -1.923 -4.332 1 77.25 56 PRO B O 1
ATOM 1570 N N . ASP B 1 57 ? 14.07 -4.008 -4.871 1 73.81 57 ASP B N 1
ATOM 1571 C CA . ASP B 1 57 ? 15.141 -3.973 -5.867 1 73.81 57 ASP B CA 1
ATOM 1572 C C . ASP B 1 57 ? 14.633 -3.436 -7.203 1 73.81 57 ASP B C 1
ATOM 1574 O O . ASP B 1 57 ? 15.391 -3.32 -8.164 1 73.81 57 ASP B O 1
ATOM 1578 N N . GLY B 1 58 ? 13.297 -3.207 -7.238 1 71.5 58 GLY B N 1
ATOM 1579 C CA . GLY B 1 58 ? 12.695 -2.646 -8.438 1 71.5 58 GLY B CA 1
ATOM 1580 C C . GLY B 1 58 ? 12.445 -3.682 -9.516 1 71.5 58 GLY B C 1
ATOM 1581 O O . GLY B 1 58 ? 12.055 -3.338 -10.633 1 71.5 58 GLY B O 1
ATOM 1582 N N . GLY B 1 59 ? 12.625 -4.906 -9.234 1 73.69 59 GLY B N 1
ATOM 1583 C CA . GLY B 1 59 ? 12.594 -5.938 -10.258 1 73.69 59 GLY B CA 1
ATOM 1584 C C . GLY B 1 59 ? 11.219 -6.527 -10.477 1 73.69 59 GLY B C 1
ATOM 1585 O O . GLY B 1 59 ? 10.969 -7.188 -11.484 1 73.69 59 GLY B O 1
ATOM 1586 N N . GLN B 1 60 ? 10.344 -6.34 -9.484 1 82.88 60 GLN B N 1
ATOM 1587 C CA . GLN B 1 60 ? 9.016 -6.934 -9.555 1 82.88 60 GLN B CA 1
ATOM 1588 C C . GLN B 1 60 ? 7.93 -5.875 -9.375 1 82.88 60 GLN B C 1
ATOM 1590 O O . GLN B 1 60 ? 8.078 -4.965 -8.547 1 82.88 60 GLN B O 1
ATOM 1595 N N . LEU B 1 61 ? 6.914 -6.074 -10.102 1 76.62 61 LEU B N 1
ATOM 1596 C CA . LEU B 1 61 ? 5.703 -5.273 -9.992 1 76.62 61 LEU B CA 1
ATOM 1597 C C . LEU B 1 61 ? 4.48 -6.16 -9.766 1 76.62 61 LEU B C 1
ATOM 1599 O O . LEU B 1 61 ? 4.301 -7.164 -10.461 1 76.62 61 LEU B O 1
ATOM 1603 N N . ILE B 1 62 ? 3.699 -5.762 -8.742 1 84.25 62 ILE B N 1
ATOM 1604 C CA . ILE B 1 62 ? 2.496 -6.531 -8.453 1 84.25 62 ILE B CA 1
ATOM 1605 C C . ILE B 1 62 ? 1.299 -5.594 -8.328 1 84.25 62 ILE B C 1
ATOM 1607 O O . ILE B 1 62 ? 1.417 -4.496 -7.777 1 84.25 62 ILE B O 1
ATOM 1611 N N . PHE B 1 63 ? 0.171 -6.066 -8.828 1 76.94 63 PHE B N 1
ATOM 1612 C CA . PHE B 1 63 ? -1.075 -5.352 -8.57 1 76.94 63 PHE B CA 1
ATOM 1613 C C . PHE B 1 63 ? -2.256 -6.316 -8.547 1 76.94 63 PHE B C 1
ATOM 1615 O O . PHE B 1 63 ? -2.137 -7.461 -8.984 1 76.94 63 PHE B O 1
ATOM 1622 N N . LYS B 1 64 ? -3.221 -5.793 -7.98 1 79.94 64 LYS B N 1
ATOM 1623 C CA . LYS B 1 64 ? -4.395 -6.629 -7.758 1 79.94 64 LYS B CA 1
ATOM 1624 C C . LYS B 1 64 ? -5.117 -6.93 -9.07 1 79.94 64 LYS B C 1
ATOM 1626 O O . LYS B 1 64 ? -5.344 -6.027 -9.875 1 79.94 64 LYS B O 1
ATOM 1631 N N . LYS B 1 65 ? -5.398 -8.102 -9.406 1 78.69 65 LYS B N 1
ATOM 1632 C CA . LYS B 1 65 ? -6.211 -8.531 -10.547 1 78.69 65 LYS B CA 1
ATOM 1633 C C . LYS B 1 65 ? -7.68 -8.664 -10.148 1 78.69 65 LYS B C 1
ATOM 1635 O O . LYS B 1 65 ? -8.547 -8.023 -10.75 1 78.69 65 LYS B O 1
ATOM 1640 N N . ASP B 1 66 ? -7.918 -9.523 -9.156 1 84 66 ASP B N 1
ATOM 1641 C CA . ASP B 1 66 ? -9.258 -9.727 -8.609 1 84 66 ASP B CA 1
ATOM 1642 C C . ASP B 1 66 ? -9.203 -10.031 -7.117 1 84 66 ASP B C 1
ATOM 1644 O O . ASP B 1 66 ? -8.234 -9.672 -6.441 1 84 66 ASP B O 1
ATOM 1648 N N . ASN B 1 67 ? -10.258 -10.648 -6.547 1 88.31 67 ASN B N 1
ATOM 1649 C CA . ASN B 1 67 ? -10.375 -10.789 -5.102 1 88.31 67 ASN B CA 1
ATOM 1650 C C . ASN B 1 67 ? -9.18 -11.531 -4.508 1 88.31 67 ASN B C 1
ATOM 1652 O O . ASN B 1 67 ? -8.719 -11.188 -3.416 1 88.31 67 ASN B O 1
ATOM 1656 N N . ARG B 1 68 ? -8.578 -12.523 -5.23 1 93.06 68 ARG B N 1
ATOM 1657 C CA . ARG B 1 68 ? -7.551 -13.359 -4.621 1 93.06 68 ARG B CA 1
ATOM 1658 C C . ARG B 1 68 ? -6.387 -13.586 -5.582 1 93.06 68 ARG B C 1
ATOM 1660 O O . ARG B 1 68 ? -5.578 -14.492 -5.383 1 93.06 68 ARG B O 1
ATOM 1667 N N . THR B 1 69 ? -6.387 -12.781 -6.66 1 90.62 69 THR B N 1
ATOM 1668 C CA . THR B 1 69 ? -5.363 -12.961 -7.68 1 90.62 69 THR B CA 1
ATOM 1669 C C . THR B 1 69 ? -4.613 -11.656 -7.93 1 90.62 69 THR B C 1
ATOM 1671 O O . THR B 1 69 ? -5.215 -10.578 -7.93 1 90.62 69 THR B O 1
ATOM 1674 N N . LEU B 1 70 ? -3.369 -11.867 -8.094 1 88.56 70 LEU B N 1
ATOM 1675 C CA . LEU B 1 70 ? -2.471 -10.758 -8.383 1 88.56 70 LEU B CA 1
ATOM 1676 C C . LEU B 1 70 ? -1.821 -10.93 -9.75 1 88.56 70 LEU B C 1
ATOM 1678 O O . LEU B 1 70 ? -1.521 -12.047 -10.164 1 88.56 70 LEU B O 1
ATOM 1682 N N . TYR B 1 71 ? -1.655 -9.773 -10.359 1 82.75 71 TYR B N 1
ATOM 1683 C CA . TYR B 1 71 ? -0.751 -9.75 -11.5 1 82.75 71 TYR B CA 1
ATOM 1684 C C . TYR B 1 71 ? 0.691 -9.547 -11.055 1 82.75 71 TYR B C 1
ATOM 1686 O O . TYR B 1 71 ? 0.975 -8.664 -10.234 1 82.75 71 TYR B O 1
ATOM 1694 N N . TRP B 1 72 ? 1.492 -10.367 -11.547 1 85.19 72 TRP B N 1
ATOM 1695 C CA . TRP B 1 72 ? 2.926 -10.227 -11.312 1 85.19 72 TRP B CA 1
ATOM 1696 C C . TRP B 1 72 ? 3.672 -9.984 -12.617 1 85.19 72 TRP B C 1
ATOM 1698 O O . TRP B 1 72 ? 3.404 -10.641 -13.625 1 85.19 72 TRP B O 1
ATOM 1708 N N . TYR B 1 73 ? 4.602 -9.023 -12.562 1 77.94 73 TYR B N 1
ATOM 1709 C CA . TYR B 1 73 ? 5.434 -8.703 -13.719 1 77.94 73 TYR B CA 1
ATOM 1710 C C . TYR B 1 73 ? 6.898 -8.578 -13.32 1 77.94 73 TYR B C 1
ATOM 1712 O O . TYR B 1 73 ? 7.211 -8.016 -12.266 1 77.94 73 TYR B O 1
ATOM 1720 N N . ASN B 1 74 ? 7.688 -9.102 -14.227 1 77.44 74 ASN B N 1
ATOM 1721 C CA . ASN B 1 74 ? 9.094 -8.727 -14.172 1 77.44 74 ASN B CA 1
ATOM 1722 C C . ASN B 1 74 ? 9.344 -7.375 -14.836 1 77.44 74 ASN B C 1
ATOM 1724 O O . ASN B 1 74 ? 8.969 -7.168 -15.992 1 77.44 74 ASN B O 1
ATOM 1728 N N . VAL B 1 75 ? 9.945 -6.52 -14.078 1 70.12 75 VAL B N 1
ATOM 1729 C CA . VAL B 1 75 ? 10.086 -5.148 -14.562 1 70.12 75 VAL B CA 1
ATOM 1730 C C . VAL B 1 75 ? 11.102 -5.109 -15.703 1 70.12 75 VAL B C 1
ATOM 1732 O O . VAL B 1 75 ? 10.961 -4.316 -16.641 1 70.12 75 VAL B O 1
ATOM 1735 N N . ASP B 1 76 ? 12.109 -5.977 -15.641 1 68.62 76 ASP B N 1
ATOM 1736 C CA . ASP B 1 76 ? 13.164 -5.992 -16.656 1 68.62 76 ASP B CA 1
ATOM 1737 C C . ASP B 1 76 ? 12.711 -6.723 -17.906 1 68.62 76 ASP B C 1
ATOM 1739 O O . ASP B 1 76 ? 13.195 -6.441 -19.016 1 68.62 76 ASP B O 1
ATOM 1743 N N . ASP B 1 77 ? 11.883 -7.609 -17.797 1 72.56 77 ASP B N 1
ATOM 1744 C CA . ASP B 1 77 ? 11.352 -8.406 -18.906 1 72.56 77 ASP B CA 1
ATOM 1745 C C . ASP B 1 77 ? 9.836 -8.562 -18.781 1 72.56 77 ASP B C 1
ATOM 1747 O O . ASP B 1 77 ? 9.352 -9.5 -18.141 1 72.56 77 ASP B O 1
ATOM 1751 N N . ILE B 1 78 ? 9.109 -7.781 -19.453 1 61.34 78 ILE B N 1
ATOM 1752 C CA . ILE B 1 78 ? 7.668 -7.672 -19.281 1 61.34 78 ILE B CA 1
ATOM 1753 C C . ILE B 1 78 ? 6.984 -8.93 -19.812 1 61.34 78 ILE B C 1
ATOM 1755 O O . ILE B 1 78 ? 5.816 -9.188 -19.5 1 61.34 78 ILE B O 1
ATOM 1759 N N . THR B 1 79 ? 7.672 -9.586 -20.656 1 71.06 79 THR B N 1
ATOM 1760 C CA . THR B 1 79 ? 7.105 -10.836 -21.156 1 71.06 79 THR B CA 1
ATOM 1761 C C . THR B 1 79 ? 7.051 -11.883 -20.047 1 71.06 79 THR B C 1
ATOM 1763 O O . THR B 1 79 ? 6.332 -12.875 -20.156 1 71.06 79 THR B O 1
ATOM 1766 N N . ARG B 1 80 ? 7.84 -11.578 -19.109 1 79.62 80 ARG B N 1
ATOM 1767 C CA . ARG B 1 80 ? 7.77 -12.43 -17.938 1 79.62 80 ARG B CA 1
ATOM 1768 C C . ARG B 1 80 ? 6.695 -11.938 -16.969 1 79.62 80 ARG B C 1
ATOM 1770 O O . ARG B 1 80 ? 6.941 -11.039 -16.156 1 79.62 80 ARG B O 1
ATOM 1777 N N . CYS B 1 81 ? 5.527 -12.398 -17.156 1 80.81 81 CYS B N 1
ATOM 1778 C CA . CYS B 1 81 ? 4.363 -12.039 -16.344 1 80.81 81 CYS B CA 1
ATOM 1779 C C . CYS B 1 81 ? 3.51 -13.258 -16.047 1 80.81 81 CYS B C 1
ATOM 1781 O O . CYS B 1 81 ? 3.529 -14.234 -16.797 1 80.81 81 CYS B O 1
ATOM 1783 N N . THR B 1 82 ? 2.92 -13.25 -14.852 1 87.38 82 THR B N 1
ATOM 1784 C CA . THR B 1 82 ? 2.047 -14.352 -14.477 1 87.38 82 THR B CA 1
ATOM 1785 C C . THR B 1 82 ? 1.007 -13.898 -13.453 1 87.38 82 THR B C 1
ATOM 1787 O O . THR B 1 82 ? 1.112 -12.805 -12.898 1 87.38 82 THR B O 1
ATOM 1790 N N . ASN B 1 83 ? -0.054 -14.727 -13.344 1 89.88 83 ASN B N 1
ATOM 1791 C CA . ASN B 1 83 ? -1.007 -14.562 -12.25 1 89.88 83 ASN B CA 1
ATOM 1792 C C . ASN B 1 83 ? -0.567 -15.328 -11.008 1 89.88 83 ASN B C 1
ATOM 1794 O O . ASN B 1 83 ? -0.089 -16.453 -11.102 1 89.88 83 ASN B O 1
ATOM 1798 N N . ILE B 1 84 ? -0.692 -14.656 -9.914 1 95.88 84 ILE B N 1
ATOM 1799 C CA . ILE B 1 84 ? -0.38 -15.266 -8.625 1 95.88 84 ILE B CA 1
ATOM 1800 C C . ILE B 1 84 ? -1.646 -15.352 -7.773 1 95.88 84 ILE B C 1
ATOM 1802 O O . ILE B 1 84 ? -2.383 -14.375 -7.648 1 95.88 84 ILE B O 1
ATOM 1806 N N . THR B 1 85 ? -1.878 -16.531 -7.207 1 97.12 85 THR B N 1
ATOM 1807 C CA . THR B 1 85 ? -3.078 -16.719 -6.402 1 97.12 85 THR B CA 1
ATOM 1808 C C . THR B 1 85 ? -2.711 -17.016 -4.949 1 97.12 85 THR B C 1
ATOM 1810 O O . THR B 1 85 ? -1.735 -17.719 -4.684 1 97.12 85 THR B O 1
ATOM 1813 N N . ILE B 1 86 ? -3.488 -16.484 -4.062 1 97.38 86 ILE B N 1
ATOM 1814 C CA . ILE B 1 86 ? -3.262 -16.766 -2.646 1 97.38 86 ILE B CA 1
ATOM 1815 C C . ILE B 1 86 ? -3.494 -18.234 -2.359 1 97.38 86 ILE B C 1
ATOM 1817 O O . ILE B 1 86 ? -4.484 -18.812 -2.816 1 97.38 86 ILE B O 1
ATOM 1821 N N . HIS B 1 87 ? -2.592 -18.797 -1.655 1 97.5 87 HIS B N 1
ATOM 1822 C CA . HIS B 1 87 ? -2.66 -20.203 -1.283 1 97.5 87 HIS B CA 1
ATOM 1823 C C . HIS B 1 87 ? -2.48 -20.391 0.22 1 97.5 87 HIS B C 1
ATOM 1825 O O . HIS B 1 87 ? -1.581 -19.797 0.818 1 97.5 87 HIS B O 1
ATOM 1831 N N . GLY B 1 88 ? -3.312 -21.203 0.828 1 96.44 88 GLY B N 1
ATOM 1832 C CA . GLY B 1 88 ? -3.145 -21.578 2.225 1 96.44 88 GLY B CA 1
ATOM 1833 C C . GLY B 1 88 ? -3.822 -20.609 3.18 1 96.44 88 GLY B C 1
ATOM 1834 O O . GLY B 1 88 ? -3.381 -20.438 4.32 1 96.44 88 GLY B O 1
ATOM 1835 N N . ILE B 1 89 ? -4.789 -19.906 2.809 1 95.81 89 ILE B N 1
ATOM 1836 C CA . ILE B 1 89 ? -5.492 -18.984 3.691 1 95.81 89 ILE B CA 1
ATOM 1837 C C . ILE B 1 89 ? -6.574 -19.719 4.469 1 95.81 89 ILE B C 1
ATOM 1839 O O . ILE B 1 89 ? -7.172 -20.672 3.957 1 95.81 89 ILE B O 1
ATOM 1843 N N . ASP B 1 90 ? -6.766 -19.281 5.727 1 95.19 90 ASP B N 1
ATOM 1844 C CA . ASP B 1 90 ? -7.805 -19.891 6.559 1 95.19 90 ASP B CA 1
ATOM 1845 C C . ASP B 1 90 ? -9.172 -19.797 5.879 1 95.19 90 ASP B C 1
ATOM 1847 O O . ASP B 1 90 ? -9.484 -18.781 5.242 1 95.19 90 ASP B O 1
ATOM 1851 N N . VAL B 1 91 ? -10.008 -20.75 6.109 1 94.94 91 VAL B N 1
ATOM 1852 C CA . VAL B 1 91 ? -11.312 -20.875 5.469 1 94.94 91 VAL B CA 1
ATOM 1853 C C . VAL B 1 91 ? -12.164 -19.656 5.805 1 94.94 91 VAL B C 1
ATOM 1855 O O . VAL B 1 91 ? -12.938 -19.188 4.965 1 94.94 91 VAL B O 1
ATOM 1858 N N . CYS B 1 92 ? -12.07 -19.172 6.992 1 96.06 92 CYS B N 1
ATOM 1859 C CA . CYS B 1 92 ? -12.891 -18.031 7.418 1 96.06 92 CYS B CA 1
ATOM 1860 C C . CYS B 1 92 ? -12.547 -16.781 6.621 1 96.06 92 CYS B C 1
ATOM 1862 O O . CYS B 1 92 ? -13.305 -15.812 6.633 1 96.06 92 CYS B O 1
ATOM 1864 N N . HIS B 1 93 ? -11.453 -16.859 5.941 1 96.94 93 HIS B N 1
ATOM 1865 C CA . HIS B 1 93 ? -11.047 -15.703 5.16 1 96.94 93 HIS B CA 1
ATOM 1866 C C . HIS B 1 93 ? -11.086 -16.016 3.666 1 96.94 93 HIS B C 1
ATOM 1868 O O . HIS B 1 93 ? -10.523 -15.258 2.861 1 96.94 93 HIS B O 1
ATOM 1874 N N . SER B 1 94 ? -11.672 -17.078 3.285 1 93.06 94 SER B N 1
ATOM 1875 C CA . SER B 1 94 ? -11.719 -17.5 1.891 1 93.06 94 SER B CA 1
ATOM 1876 C C . SER B 1 94 ? -12.523 -16.531 1.039 1 93.06 94 SER B C 1
ATOM 1878 O O . SER B 1 94 ? -12.305 -16.422 -0.17 1 93.06 94 SER B O 1
ATOM 1880 N N . GLY B 1 95 ? -13.445 -15.789 1.612 1 95.12 95 GLY B N 1
ATOM 1881 C CA . GLY B 1 95 ? -14.273 -14.852 0.877 1 95.12 95 GLY B CA 1
ATOM 1882 C C . GLY B 1 95 ? -13.75 -13.43 0.917 1 95.12 95 GLY B C 1
ATOM 1883 O O . GLY B 1 95 ? -14.336 -12.531 0.316 1 95.12 95 GLY B O 1
ATOM 1884 N N . ASP B 1 96 ? -12.656 -13.289 1.538 1 96.56 96 ASP B N 1
ATOM 1885 C CA . ASP B 1 96 ? -12.102 -11.945 1.66 1 96.56 96 ASP B CA 1
ATOM 1886 C C . ASP B 1 96 ? -11.422 -11.508 0.364 1 96.56 96 ASP B C 1
ATOM 1888 O O . ASP B 1 96 ? -11.141 -12.344 -0.504 1 96.56 96 ASP B O 1
ATOM 1892 N N . THR B 1 97 ? -11.297 -10.227 0.147 1 94.44 97 THR B N 1
ATOM 1893 C CA . THR B 1 97 ? -10.664 -9.656 -1.036 1 94.44 97 THR B CA 1
ATOM 1894 C C . THR B 1 97 ? -9.359 -8.961 -0.664 1 94.44 97 THR B C 1
ATOM 1896 O O . THR B 1 97 ? -9.258 -8.344 0.401 1 94.44 97 THR B O 1
ATOM 1899 N N . ILE B 1 98 ? -8.391 -9.047 -1.578 1 93.62 98 ILE B N 1
ATOM 1900 C CA . ILE B 1 98 ? -7.164 -8.273 -1.403 1 93.62 98 ILE B CA 1
ATOM 1901 C C . ILE B 1 98 ? -7.477 -6.785 -1.462 1 93.62 98 ILE B C 1
ATOM 1903 O O . ILE B 1 98 ? -8.062 -6.305 -2.438 1 93.62 98 ILE B O 1
ATOM 1907 N N . PHE B 1 99 ? -7.148 -6.094 -0.435 1 90.75 99 PHE B N 1
ATOM 1908 C CA . PHE B 1 99 ? -7.383 -4.656 -0.345 1 90.75 99 PHE B CA 1
ATOM 1909 C C . PHE B 1 99 ? -6.137 -3.877 -0.742 1 90.75 99 PHE B C 1
ATOM 1911 O O . PHE B 1 99 ? -6.223 -2.887 -1.474 1 90.75 99 PHE B O 1
ATOM 1918 N N . ASP B 1 100 ? -5.016 -4.27 -0.243 1 88.12 100 ASP B N 1
ATOM 1919 C CA . ASP B 1 100 ? -3.719 -3.662 -0.524 1 88.12 100 ASP B CA 1
ATOM 1920 C C . ASP B 1 100 ? -2.586 -4.668 -0.325 1 88.12 100 ASP B C 1
ATOM 1922 O O . ASP B 1 100 ? -2.781 -5.715 0.294 1 88.12 100 ASP B O 1
ATOM 1926 N N . ILE B 1 101 ? -1.373 -4.27 -0.851 1 90.94 101 ILE B N 1
ATOM 1927 C CA . ILE B 1 101 ? -0.219 -5.16 -0.775 1 90.94 101 ILE B CA 1
ATOM 1928 C C . ILE B 1 101 ? 1.067 -4.336 -0.777 1 90.94 101 ILE B C 1
ATOM 1930 O O . ILE B 1 101 ? 1.167 -3.328 -1.482 1 90.94 101 ILE B O 1
ATOM 1934 N N . ALA B 1 102 ? 1.99 -4.773 0.025 1 87.81 102 ALA B N 1
ATOM 1935 C CA . ALA B 1 102 ? 3.305 -4.137 0.053 1 87.81 102 ALA B CA 1
ATOM 1936 C C . ALA B 1 102 ? 4.414 -5.176 0.19 1 87.81 102 ALA B C 1
ATOM 1938 O O . ALA B 1 102 ? 4.285 -6.137 0.952 1 87.81 102 ALA B O 1
ATOM 1939 N N . PHE B 1 103 ? 5.539 -4.945 -0.579 1 87.81 103 PHE B N 1
ATOM 1940 C CA . PHE B 1 103 ? 6.684 -5.836 -0.448 1 87.81 103 PHE B CA 1
ATOM 1941 C C . PHE B 1 103 ? 7.402 -5.605 0.875 1 87.81 103 PHE B C 1
ATOM 1943 O O . PHE B 1 103 ? 7.621 -4.457 1.276 1 87.81 103 PHE B O 1
ATOM 1950 N N . LEU B 1 104 ? 7.699 -6.703 1.53 1 93.5 104 LEU B N 1
ATOM 1951 C CA . LEU B 1 104 ? 8.578 -6.688 2.693 1 93.5 104 LEU B CA 1
ATOM 1952 C C . LEU B 1 104 ? 10.031 -6.93 2.283 1 93.5 104 LEU B C 1
ATOM 1954 O O . LEU B 1 104 ? 10.938 -6.227 2.734 1 93.5 104 LEU B O 1
ATOM 1958 N N . THR B 1 105 ? 10.242 -7.891 1.473 1 93.44 105 THR B N 1
ATOM 1959 C CA . THR B 1 105 ? 11.492 -8.258 0.811 1 93.44 105 THR B CA 1
ATOM 1960 C C . THR B 1 105 ? 11.25 -8.57 -0.663 1 93.44 105 THR B C 1
ATOM 1962 O O . THR B 1 105 ? 10.172 -8.281 -1.196 1 93.44 105 THR B O 1
ATOM 1965 N N . GLU B 1 106 ? 12.227 -9.125 -1.3 1 89.06 106 GLU B N 1
ATOM 1966 C CA . GLU B 1 106 ? 12.086 -9.461 -2.713 1 89.06 106 GLU B CA 1
ATOM 1967 C C . GLU B 1 106 ? 11.086 -10.602 -2.914 1 89.06 106 GLU B C 1
ATOM 1969 O O . GLU B 1 106 ? 10.531 -10.758 -4 1 89.06 106 GLU B O 1
ATOM 1974 N N . CYS B 1 107 ? 10.859 -11.367 -1.855 1 94.62 107 CYS B N 1
ATOM 1975 C CA . CYS B 1 107 ? 10.008 -12.523 -2.08 1 94.62 107 CYS B CA 1
ATOM 1976 C C . CYS B 1 107 ? 8.852 -12.555 -1.081 1 94.62 107 CYS B C 1
ATOM 1978 O O . CYS B 1 107 ? 8.055 -13.492 -1.081 1 94.62 107 CYS B O 1
ATOM 1980 N N . SER B 1 108 ? 8.82 -11.625 -0.207 1 96.75 108 SER B N 1
ATOM 1981 C CA . SER B 1 108 ? 7.746 -11.625 0.78 1 96.75 108 SER B CA 1
ATOM 1982 C C . SER B 1 108 ? 6.961 -10.32 0.739 1 96.75 108 SER B C 1
ATOM 1984 O O . SER B 1 108 ? 7.504 -9.273 0.364 1 96.75 108 SER B O 1
ATOM 1986 N N . VAL B 1 109 ? 5.699 -10.43 1.086 1 94.62 109 VAL B N 1
ATOM 1987 C CA . VAL B 1 109 ? 4.785 -9.297 1.047 1 94.62 109 VAL B CA 1
ATOM 1988 C C . VAL B 1 109 ? 3.916 -9.289 2.303 1 94.62 109 VAL B C 1
ATOM 1990 O O . VAL B 1 109 ? 3.766 -10.312 2.967 1 94.62 109 VAL B O 1
ATOM 1993 N N . VAL B 1 110 ? 3.488 -8.133 2.729 1 95.81 110 VAL B N 1
ATOM 1994 C CA . VAL B 1 110 ? 2.35 -7.977 3.627 1 95.81 110 VAL B CA 1
ATOM 1995 C C . VAL B 1 110 ? 1.092 -7.668 2.818 1 95.81 110 VAL B C 1
ATOM 1997 O O . VAL B 1 110 ? 1.116 -6.824 1.919 1 95.81 110 VAL B O 1
ATOM 2000 N N . VAL B 1 111 ? 0.06 -8.383 3.045 1 95 111 VAL B N 1
ATOM 2001 C CA . VAL B 1 111 ? -1.216 -8.227 2.354 1 95 111 VAL B CA 1
ATOM 2002 C C . VAL B 1 111 ? -2.27 -7.695 3.324 1 95 111 VAL B C 1
ATOM 2004 O O . VAL B 1 111 ? -2.35 -8.148 4.469 1 95 111 VAL B O 1
ATOM 2007 N N . VAL B 1 112 ? -3 -6.703 2.91 1 94.94 112 VAL B N 1
ATOM 2008 C CA . VAL B 1 112 ? -4.188 -6.246 3.623 1 94.94 112 VAL B CA 1
ATOM 2009 C C . VAL B 1 112 ? -5.438 -6.84 2.977 1 94.94 112 VAL B C 1
ATOM 2011 O O . VAL B 1 112 ? -5.672 -6.656 1.78 1 94.94 112 VAL B O 1
ATOM 2014 N N . LEU B 1 113 ? -6.215 -7.582 3.756 1 96.38 113 LEU B N 1
ATOM 2015 C CA . LEU B 1 113 ? -7.469 -8.188 3.326 1 96.38 113 LEU B CA 1
ATOM 2016 C C . LEU B 1 113 ? -8.664 -7.387 3.828 1 96.38 113 LEU B C 1
ATOM 2018 O O . LEU B 1 113 ? -8.57 -6.703 4.852 1 96.38 113 LEU B O 1
ATOM 2022 N N . GLN B 1 114 ? -9.695 -7.504 3.086 1 96.12 114 GLN B N 1
ATOM 2023 C CA . GLN B 1 114 ? -10.969 -6.902 3.471 1 96.12 114 GLN B CA 1
ATOM 2024 C C . GLN B 1 114 ? -12.102 -7.926 3.406 1 96.12 114 GLN B C 1
ATOM 2026 O O . GLN B 1 114 ? -12.234 -8.648 2.416 1 96.12 114 GLN B O 1
ATOM 2031 N N . ASP B 1 115 ? -12.828 -8.031 4.473 1 96.94 115 ASP B N 1
ATOM 2032 C CA . ASP B 1 115 ? -13.969 -8.945 4.453 1 96.94 115 ASP B CA 1
ATOM 2033 C C . ASP B 1 115 ? -15.227 -8.234 3.955 1 96.94 115 ASP B C 1
ATOM 2035 O O . ASP B 1 115 ? -15.172 -7.074 3.537 1 96.94 115 ASP B O 1
ATOM 2039 N N . SER B 1 116 ? -16.312 -8.945 3.912 1 95.38 116 SER B N 1
ATOM 2040 C CA . SER B 1 116 ? -17.578 -8.438 3.369 1 95.38 116 SER B CA 1
ATOM 2041 C C . SER B 1 116 ? -18.125 -7.309 4.234 1 95.38 116 SER B C 1
ATOM 2043 O O . SER B 1 116 ? -18.969 -6.52 3.777 1 95.38 116 SER B O 1
ATOM 2045 N N . GLU B 1 117 ? -17.734 -7.207 5.5 1 96.31 117 GLU B N 1
ATOM 2046 C CA . GLU B 1 117 ? -18.172 -6.152 6.406 1 96.31 117 GLU B CA 1
ATOM 2047 C C . GLU B 1 117 ? -17.188 -4.984 6.41 1 96.31 117 GLU B C 1
ATOM 2049 O O . GLU B 1 117 ? -17.25 -4.117 7.285 1 96.31 117 GLU B O 1
ATOM 2054 N N . ASN B 1 118 ? -16.25 -4.957 5.562 1 95.94 118 ASN B N 1
ATOM 2055 C CA . ASN B 1 118 ? -15.281 -3.887 5.336 1 95.94 118 ASN B CA 1
ATOM 2056 C C . ASN B 1 118 ? -14.227 -3.846 6.438 1 95.94 118 ASN B C 1
ATOM 2058 O O . ASN B 1 118 ? -13.609 -2.805 6.672 1 95.94 118 ASN B O 1
ATOM 2062 N N . ASN B 1 119 ? -14.109 -4.949 7.172 1 97.56 119 ASN B N 1
ATOM 2063 C CA . ASN B 1 119 ? -13.016 -5.035 8.133 1 97.56 119 ASN B CA 1
ATOM 2064 C C . ASN B 1 119 ? -11.703 -5.426 7.449 1 97.56 119 ASN B C 1
ATOM 2066 O O . ASN B 1 119 ? -11.695 -6.27 6.551 1 97.56 119 ASN B O 1
ATOM 2070 N N . LEU B 1 120 ? -10.641 -4.82 7.93 1 97.5 120 LEU B N 1
ATOM 2071 C CA . LEU B 1 120 ? -9.336 -5.07 7.328 1 97.5 120 LEU B CA 1
ATOM 2072 C C . LEU B 1 120 ? -8.516 -6.027 8.188 1 97.5 120 LEU B C 1
ATOM 2074 O O . LEU B 1 120 ? -8.531 -5.938 9.414 1 97.5 120 LEU B O 1
ATOM 2078 N N . TYR B 1 121 ? -7.82 -6.91 7.574 1 98.06 121 TYR B N 1
ATOM 2079 C CA . TYR B 1 121 ? -6.922 -7.898 8.156 1 98.06 121 TYR B CA 1
ATOM 2080 C C . TYR B 1 121 ? -5.566 -7.883 7.457 1 98.06 121 TYR B C 1
ATOM 2082 O O . TYR B 1 121 ? -5.441 -7.355 6.352 1 98.06 121 TYR B O 1
ATOM 2090 N N . THR B 1 122 ? -4.574 -8.438 8.133 1 97.81 122 THR B N 1
ATOM 2091 C CA . THR B 1 122 ? -3.256 -8.508 7.508 1 97.81 122 THR B CA 1
ATOM 2092 C C . THR B 1 122 ? -2.66 -9.906 7.664 1 97.81 122 THR B C 1
ATOM 2094 O O . THR B 1 122 ? -2.973 -10.617 8.617 1 97.81 122 THR B O 1
ATOM 2097 N N . PHE B 1 123 ? -1.848 -10.273 6.707 1 97.88 123 PHE B N 1
ATOM 2098 C CA . PHE B 1 123 ? -1.023 -11.469 6.82 1 97.88 123 PHE B CA 1
ATOM 2099 C C . PHE B 1 123 ? 0.26 -11.32 6.012 1 97.88 123 PHE B C 1
ATOM 2101 O O . PHE B 1 123 ? 0.348 -10.461 5.129 1 97.88 123 PHE B O 1
ATOM 2108 N N . LYS B 1 124 ? 1.239 -12.109 6.367 1 98 124 LYS B N 1
ATOM 2109 C CA . LYS B 1 124 ? 2.488 -12.203 5.613 1 98 124 LYS B CA 1
ATOM 2110 C C . LYS B 1 124 ? 2.436 -13.344 4.602 1 98 124 LYS B C 1
ATOM 2112 O O . LYS B 1 124 ? 1.984 -14.445 4.918 1 98 124 LYS B O 1
ATOM 2117 N N . GLY B 1 125 ? 2.857 -13.031 3.393 1 98.06 125 GLY B N 1
ATOM 2118 C CA . GLY B 1 125 ? 2.93 -14.055 2.357 1 98.06 125 GLY B CA 1
ATOM 2119 C C . GLY B 1 125 ? 4.289 -14.117 1.682 1 98.06 125 GLY B C 1
ATOM 2120 O O . GLY B 1 125 ? 5.062 -13.164 1.739 1 98.06 125 GLY B O 1
ATOM 2121 N N . VAL B 1 126 ? 4.551 -15.258 1.088 1 98.06 126 VAL B N 1
ATOM 2122 C CA . VAL B 1 126 ? 5.746 -15.453 0.277 1 98.06 126 VAL B CA 1
ATOM 2123 C C . VAL B 1 126 ? 5.348 -15.828 -1.149 1 98.06 126 VAL B C 1
ATOM 2125 O O . VAL B 1 126 ? 4.523 -16.719 -1.359 1 98.06 126 VAL B O 1
ATOM 2128 N N . ILE B 1 127 ? 5.914 -15.164 -2.02 1 97.56 127 ILE B N 1
ATOM 2129 C CA . ILE B 1 127 ? 5.598 -15.359 -3.43 1 97.56 127 ILE B CA 1
ATOM 2130 C C . ILE B 1 127 ? 6.465 -16.469 -4.004 1 97.56 127 ILE B C 1
ATOM 2132 O O . ILE B 1 127 ? 7.688 -16.469 -3.828 1 97.56 127 ILE B O 1
ATOM 2136 N N . ASP B 1 128 ? 5.855 -17.406 -4.625 1 97.38 128 ASP B N 1
ATOM 2137 C CA . ASP B 1 128 ? 6.492 -18.453 -5.422 1 97.38 128 ASP B CA 1
ATOM 2138 C C . ASP B 1 128 ? 6.078 -18.344 -6.887 1 97.38 128 ASP B C 1
ATOM 2140 O O . ASP B 1 128 ? 5.016 -18.844 -7.27 1 97.38 128 ASP B O 1
ATOM 2144 N N . ILE B 1 129 ? 6.945 -17.766 -7.648 1 95.19 129 ILE B N 1
ATOM 2145 C CA . ILE B 1 129 ? 6.609 -17.469 -9.031 1 95.19 129 ILE B CA 1
ATOM 2146 C C . ILE B 1 129 ? 6.516 -18.75 -9.836 1 95.19 129 ILE B C 1
ATOM 2148 O O . ILE B 1 129 ? 5.668 -18.891 -10.727 1 95.19 129 ILE B O 1
ATOM 2152 N N . GLU B 1 130 ? 7.375 -19.672 -9.633 1 95 130 GLU B N 1
ATOM 2153 C CA . GLU B 1 130 ? 7.367 -20.938 -10.359 1 95 130 GLU B CA 1
ATOM 2154 C C . GLU B 1 130 ? 6.043 -21.672 -10.164 1 95 130 GLU B C 1
ATOM 2156 O O . GLU B 1 130 ? 5.488 -22.219 -11.125 1 95 130 GLU B O 1
ATOM 2161 N N . LYS B 1 131 ? 5.5 -21.719 -9.008 1 97.12 131 LYS B N 1
ATOM 2162 C CA . LYS B 1 131 ? 4.234 -22.391 -8.703 1 97.12 131 LYS B CA 1
ATOM 2163 C C . LYS B 1 131 ? 3.057 -21.438 -8.906 1 97.12 131 LYS B C 1
ATOM 2165 O O . LYS B 1 131 ? 1.899 -21.844 -8.789 1 97.12 131 LYS B O 1
ATOM 2170 N N . LYS B 1 132 ? 3.307 -20.141 -9.109 1 96.88 132 LYS B N 1
ATOM 2171 C CA . LYS B 1 132 ? 2.307 -19.109 -9.359 1 96.88 132 LYS B CA 1
ATOM 2172 C C . LYS B 1 132 ? 1.376 -18.938 -8.164 1 96.88 132 LYS B C 1
ATOM 2174 O O . LYS B 1 132 ? 0.16 -18.812 -8.328 1 96.88 132 LYS B O 1
ATOM 2179 N N . ILE B 1 133 ? 1.972 -18.953 -6.945 1 98 133 ILE B N 1
ATOM 2180 C CA . ILE B 1 133 ? 1.141 -18.828 -5.75 1 98 133 ILE B CA 1
ATOM 2181 C C . ILE B 1 133 ? 1.762 -17.812 -4.793 1 98 133 ILE B C 1
ATOM 2183 O O . ILE B 1 133 ? 2.967 -17.547 -4.852 1 98 133 ILE B O 1
ATOM 2187 N N . LEU B 1 134 ? 0.935 -17.172 -4.02 1 98 134 LEU B N 1
ATOM 2188 C CA . LEU B 1 134 ? 1.279 -16.438 -2.809 1 98 134 LEU B CA 1
ATOM 2189 C C . LEU B 1 134 ? 0.935 -17.25 -1.564 1 98 134 LEU B C 1
ATOM 2191 O O . LEU B 1 134 ? -0.238 -17.375 -1.2 1 98 134 LEU B O 1
ATOM 2195 N N . ASN B 1 135 ? 1.974 -17.812 -0.909 1 98.31 135 ASN B N 1
ATOM 2196 C CA . ASN B 1 135 ? 1.761 -18.656 0.264 1 98.31 135 ASN B CA 1
ATOM 2197 C C . ASN B 1 135 ? 1.565 -17.812 1.525 1 98.31 135 ASN B C 1
ATOM 2199 O O . ASN B 1 135 ? 2.391 -16.953 1.84 1 98.31 135 ASN B O 1
ATOM 2203 N N . VAL B 1 136 ? 0.486 -18.078 2.219 1 98 136 VAL B N 1
ATOM 2204 C CA . VAL B 1 136 ? 0.277 -17.453 3.516 1 98 136 VAL B CA 1
ATOM 2205 C C . VAL B 1 136 ? 1.211 -18.062 4.551 1 98 136 VAL B C 1
ATOM 2207 O O . VAL B 1 136 ? 1.18 -19.281 4.781 1 98 136 VAL B O 1
ATOM 2210 N N . VAL B 1 137 ? 2.045 -17.219 5.188 1 97.56 137 VAL B N 1
ATOM 2211 C CA . VAL B 1 137 ? 3.059 -17.797 6.066 1 97.56 137 VAL B CA 1
ATOM 2212 C C . VAL B 1 137 ? 2.887 -17.234 7.48 1 97.56 137 VAL B C 1
ATOM 2214 O O . VAL B 1 137 ? 3.732 -17.469 8.352 1 97.56 137 VAL B O 1
ATOM 2217 N N . SER B 1 138 ? 1.897 -16.469 7.793 1 96.88 138 SER B N 1
ATOM 2218 C CA . SER B 1 138 ? 1.529 -15.977 9.109 1 96.88 138 SER B CA 1
ATOM 2219 C C . SER B 1 138 ? 0.023 -16.062 9.336 1 96.88 138 SER B C 1
ATOM 2221 O O . SER B 1 138 ? -0.743 -16.219 8.383 1 96.88 138 SER B O 1
ATOM 2223 N N . PRO B 1 139 ? -0.403 -16.094 10.633 1 95.69 139 PRO B N 1
ATOM 2224 C CA . PRO B 1 139 ? -1.851 -15.977 10.836 1 95.69 139 PRO B CA 1
ATOM 2225 C C . PRO B 1 139 ? -2.426 -14.672 10.289 1 95.69 139 PRO B C 1
ATOM 2227 O O . PRO B 1 139 ? -1.711 -13.672 10.188 1 95.69 139 PRO B O 1
ATOM 2230 N N . VAL B 1 140 ? -3.648 -14.773 9.852 1 97.56 140 VAL B N 1
ATOM 2231 C CA . VAL B 1 140 ? -4.387 -13.562 9.492 1 97.56 140 VAL B CA 1
ATOM 2232 C C . VAL B 1 140 ? -4.773 -12.805 10.758 1 97.56 140 VAL B C 1
ATOM 2234 O O . VAL B 1 140 ? -5.422 -13.359 11.656 1 97.56 140 VAL B O 1
ATOM 2237 N N . THR B 1 141 ? -4.387 -11.586 10.867 1 97.75 141 THR B N 1
ATOM 2238 C CA . THR B 1 141 ? -4.586 -10.789 12.07 1 97.75 141 THR B CA 1
ATOM 2239 C C . THR B 1 141 ? -5.508 -9.602 11.789 1 97.75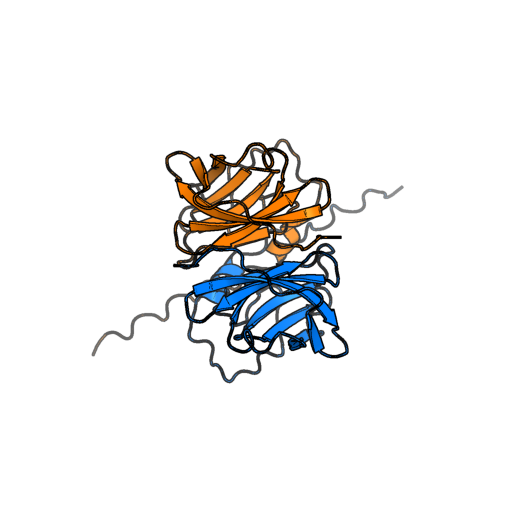 141 THR B C 1
ATOM 2241 O O . THR B 1 141 ? -5.363 -8.922 10.766 1 97.75 141 THR B O 1
ATOM 2244 N N . SER B 1 142 ? -6.422 -9.352 12.734 1 97.56 142 SER B N 1
ATOM 2245 C CA . SER B 1 142 ? -7.316 -8.211 12.586 1 97.56 142 SER B CA 1
ATOM 2246 C C . SER B 1 142 ? -6.582 -6.895 12.828 1 97.56 142 SER B C 1
ATOM 2248 O O . SER B 1 142 ? -5.777 -6.793 13.758 1 97.56 142 SER B O 1
ATOM 2250 N N . THR B 1 143 ? -6.797 -5.906 11.977 1 96.69 143 THR B N 1
ATOM 2251 C CA . THR B 1 143 ? -6.242 -4.57 12.188 1 96.69 143 THR B CA 1
ATOM 2252 C C . THR B 1 143 ? -7.145 -3.746 13.102 1 96.69 143 THR B C 1
ATOM 2254 O O . THR B 1 143 ? -6.746 -2.68 13.57 1 96.69 143 THR B O 1
ATOM 2257 N N . ARG B 1 144 ? -8.391 -4.148 13.266 1 96.44 144 ARG B N 1
ATOM 2258 C CA . ARG B 1 144 ? -9.43 -3.418 13.977 1 96.44 144 ARG B CA 1
ATOM 2259 C C . ARG B 1 144 ? -9.805 -2.135 13.242 1 96.44 144 ARG B C 1
ATOM 2261 O O . ARG B 1 144 ? -10.172 -1.14 13.867 1 96.44 144 ARG B O 1
ATOM 2268 N N . ILE B 1 145 ? -9.531 -2.096 12.016 1 97.19 145 ILE B N 1
ATOM 2269 C CA . ILE B 1 145 ? -9.852 -0.962 11.156 1 97.19 145 ILE B CA 1
ATOM 2270 C C . ILE B 1 145 ? -10.914 -1.367 10.141 1 97.19 145 ILE B C 1
ATOM 2272 O O . ILE B 1 145 ? -10.836 -2.449 9.555 1 97.19 145 ILE B O 1
ATOM 2276 N N . SER B 1 146 ? -11.898 -0.511 10.023 1 95.38 146 SER B N 1
ATOM 2277 C CA . SER B 1 146 ? -12.891 -0.653 8.961 1 95.38 146 SER B CA 1
ATOM 2278 C C . SER B 1 146 ? -12.641 0.352 7.84 1 95.38 146 SER B C 1
ATOM 2280 O O . SER B 1 146 ? -12.289 1.506 8.102 1 95.38 146 SER B O 1
ATOM 2282 N N . SER B 1 147 ? -12.797 -0.067 6.566 1 89.19 147 SER B N 1
ATOM 2283 C CA . SER B 1 147 ? -12.523 0.8 5.426 1 89.19 147 SER B CA 1
ATOM 2284 C C . SER B 1 147 ? -13.656 1.797 5.207 1 89.19 147 SER B C 1
ATOM 2286 O O . SER B 1 147 ? -13.57 2.66 4.332 1 89.19 147 SER B O 1
ATOM 2288 N N . ARG B 1 148 ? -14.734 1.683 5.758 1 82.88 148 ARG B N 1
ATOM 2289 C CA . ARG B 1 148 ? -15.844 2.631 5.672 1 82.88 148 ARG B CA 1
ATOM 2290 C C . ARG B 1 148 ? -16.062 3.336 7.004 1 82.88 148 ARG B C 1
ATOM 2292 O O . ARG B 1 148 ? -15.664 2.832 8.055 1 82.88 148 ARG B O 1
#

Secondary structure (DSSP, 8-state):
---------------GGGGGGGT---S-TTS-TT--SBGGGTBT---S---EEE-TTS-EEEEE-SSSEEEEEESS-TT-EEEEEEES--GGGTT-EEEEEEESSSSEEEEEEE-TT-EEEEEEEEEETTTTEEEE-S--EEEEEE--/---------------GGGGGGTT-----TTS-TT---BTTTTBT---S---EEE-TTS-EEEEE-SSSEEEEEESS-TT-EEEEEEES--GGGTT-EEEEEEESSSSEEEEEEE-TT-EEEEEEEEEETTTTEEEE-S--EEEEEE--

Foldseek 3Di:
DPPPPDPPPPPDDQPCVQLVLQPDPPDPPPDPLQQPPDPSRVVRLHHVASAWEAAPVRQKIWDFNWFFKIKIAGPVDRNPIDIEGEPDADPVCPQWGFNYWYDPHPFKIKTWIQHPQQWIWIFIWGDDVVVRYTYTDGHIGTPVDGPD/DDDPDDPPDPPDDQDCVQLVLADDPPDPPPDPLLCPPDPSRVVRPHHVASAKEAAPVRQKIWDFDWFFKIWIAGPVDRNPIDIEGEDDADPVCPQWGFNYWYDPHPFKIKTWIQHPQQWIWIFIWGDDVVVRYTYTDGHIGTPRDGPD

pLDDT: mean 70.71, std 28.03, range [20.34, 98.38]

InterPro domains:
  IPR036322 WD40-repeat-containing domain superfamily [SSF50978] (32-123)

Radius of gyration: 19.41 Å; Cα contacts (8 Å, |Δi|>4): 688; chains: 2; bounding box: 71×46×59 Å

Organism: Toxocara canis (NCBI:txid6265)

Nearest PDB structures (foldseek):
  6g90-assembly1_P  TM=6.254E-01  e=6.893E-02  Saccharomyces cerevisiae
  5zwo-assembly1_3  TM=5.907E-01  e=6.129E-02  Saccharomyces cerevisiae S288C
  7onb-assembly1_A  TM=5.381E-01  e=3.833E-02  Homo sapiens
  7pqh-assembly1_J  TM=6.206E-01  e=7.751E-02  Saccharomyces cerevisiae
  8eoi-assembly1_A  TM=6.023E-01  e=1.478E-01  Homo sapiens